Protein AF-A0A3M3K6F4-F1 (afdb_monomer_lite)

Organism: Pseudomonas cannabina (NCBI:txid86840)

Radius of gyration: 33.09 Å; chains: 1; bounding box: 78×107×124 Å

Secondary structure (DSSP, 8-state):
--SSSSS--TTSS------SS----HHHHHHHHHHHHHHHTS-----HHHHHHHHHHHHHHHHHHHHHHHHHHHHH-TT--HHHHHHHHHHHHHHHHHHHTT-HHHHHHHHHHHHHHHHHHTTSSPP-HHHHHHHHHHHHHHHHHHHHHHTTPPPPP-HHHHHHHHHHTTGGGS-----S------PPPHHHHHHHHHHHHHHHHHHHHHHHHHHHHHH-TT-HHHHHHHHHHHHHHHHHHHHTT-HHHHHHHHHHHHHHHHHHTTSS---HHHHHHHHHHHHHHHHHHHHHHTTPPPP--HHHHHHHHHHHTS-HHHHHHHHHHHTTPPP-----PPPPP-----

pLDDT: mean 79.56, std 20.97, range [31.41, 98.38]

InterPro domains:
  IPR008207 Signal transduction histidine kinase, phosphotransfer (Hpt) domain [PF01627] (51-136)
  IPR008207 Signal transduction histidine kinase, phosphotransfer (Hpt) domain [PF01627] (194-294)
  IPR008207 Signal transduction histidine kinase, phosphotransfer (Hpt) domain [PS50894] (49-149)
  IPR008207 Signal transduction histidine kinase, phosphotransfer (Hpt) domain [PS50894] (188-292)
  IPR008207 Signal transduction histidine kinase, phosphotransfer (Hpt) domain [SM00073] (49-146)
  IPR008207 Signal transduction histidine kinase, phosphotransfer (Hpt) domain [SM00073] (192-289)
  IPR008207 Signal transduction histidine kinase, phosphotransfer (Hpt) domain [cd00088] (49-147)
  IPR008207 Signal transduction histidine kinase, phosphotransfer (Hpt) domain [cd00088] (192-290)
  IPR036641 HPT domain superfamily [G3DSA:1.20.120.160] (45-182)
  IPR036641 HPT domain superfamily [G3DSA:1.20.120.160] (191-324)
  IPR036641 HPT domain superfamily [SSF47226] (49-168)
  IPR036641 HPT domain superfamily [SSF47226] (192-311)
  IPR051315 Bacterial Chemotaxis Sensor Histidine Kinase CheA [PTHR43395] (49-191)

Structure (mmCIF, N/CA/C/O backbone):
data_AF-A0A3M3K6F4-F1
#
_entry.id   AF-A0A3M3K6F4-F1
#
loop_
_atom_site.group_PDB
_atom_site.id
_atom_site.type_symbol
_atom_site.label_atom_id
_atom_site.label_alt_id
_atom_site.label_comp_id
_atom_site.label_asym_id
_atom_site.label_entity_id
_atom_site.label_seq_id
_atom_site.pdbx_PDB_ins_code
_atom_site.Cartn_x
_atom_site.Cartn_y
_atom_site.Cartn_z
_atom_site.occupancy
_atom_site.B_iso_or_equiv
_atom_site.auth_seq_id
_atom_site.auth_comp_id
_atom_site.auth_asym_id
_atom_site.auth_atom_id
_atom_site.pdbx_PDB_model_num
ATOM 1 N N . HIS A 1 1 ? 19.524 -34.643 88.177 1.00 56.41 1 HIS A N 1
ATOM 2 C CA . HIS A 1 1 ? 20.550 -34.300 87.167 1.00 56.41 1 HIS A CA 1
ATOM 3 C C . HIS A 1 1 ? 21.152 -35.541 86.480 1.00 56.41 1 HIS A C 1
ATOM 5 O O . HIS A 1 1 ? 22.343 -35.575 86.224 1.00 56.41 1 HIS A O 1
ATOM 11 N N . ALA A 1 2 ? 20.344 -36.553 86.131 1.00 53.00 2 ALA A N 1
ATOM 12 C CA . ALA A 1 2 ? 20.827 -37.735 85.392 1.00 53.00 2 ALA A CA 1
ATOM 13 C C . ALA A 1 2 ? 19.803 -38.298 84.381 1.00 53.00 2 ALA A C 1
ATOM 15 O O . ALA A 1 2 ? 20.011 -39.370 83.836 1.00 53.00 2 ALA A O 1
ATOM 16 N N . LEU A 1 3 ? 18.703 -37.578 84.115 1.00 50.47 3 LEU A N 1
ATOM 17 C CA . LEU A 1 3 ? 17.635 -38.009 83.193 1.00 50.47 3 LEU A CA 1
ATOM 18 C C . LEU A 1 3 ? 17.292 -36.965 82.112 1.00 50.47 3 LEU A C 1
ATOM 20 O O . LEU A 1 3 ? 16.317 -37.120 81.394 1.00 50.47 3 LEU A O 1
ATOM 24 N N . LEU A 1 4 ? 18.107 -35.913 81.975 1.00 49.66 4 LEU A N 1
ATOM 25 C CA . LEU A 1 4 ? 17.968 -34.885 80.927 1.00 49.66 4 LEU A CA 1
ATOM 26 C C . LEU A 1 4 ? 19.130 -34.886 79.918 1.00 49.66 4 LEU A C 1
ATOM 28 O O . LEU A 1 4 ? 19.097 -34.136 78.954 1.00 49.66 4 LEU A O 1
ATOM 32 N N . ALA A 1 5 ? 20.138 -35.745 80.106 1.00 51.78 5 ALA A N 1
ATOM 33 C CA . ALA A 1 5 ? 21.297 -35.851 79.212 1.00 51.78 5 ALA A CA 1
ATOM 34 C C . ALA A 1 5 ? 21.175 -36.988 78.176 1.00 51.78 5 ALA A C 1
ATOM 36 O O . ALA A 1 5 ? 22.089 -37.191 77.390 1.00 51.78 5 ALA A O 1
ATOM 37 N N . GLN A 1 6 ? 20.059 -37.725 78.170 1.00 50.28 6 GLN A N 1
ATOM 38 C CA . GLN A 1 6 ? 19.831 -38.864 77.269 1.00 50.28 6 GLN A CA 1
ATOM 39 C C . GLN A 1 6 ? 18.795 -38.568 76.166 1.00 50.28 6 GLN A C 1
ATOM 41 O O . GLN A 1 6 ? 18.426 -39.460 75.415 1.00 50.28 6 GLN A O 1
ATOM 46 N N . ALA A 1 7 ? 18.340 -37.313 76.056 1.00 48.12 7 ALA A N 1
ATOM 47 C CA . ALA A 1 7 ? 17.422 -36.844 75.010 1.00 48.12 7 ALA A CA 1
ATOM 48 C C . ALA A 1 7 ? 18.105 -35.955 73.945 1.00 48.12 7 ALA A C 1
ATOM 50 O O . ALA A 1 7 ? 17.429 -35.357 73.117 1.00 48.12 7 ALA A O 1
ATOM 51 N N . LEU A 1 8 ? 19.439 -35.859 73.966 1.00 50.66 8 LEU A N 1
ATOM 52 C CA . LEU A 1 8 ? 20.250 -35.126 72.983 1.00 50.66 8 LEU A CA 1
ATOM 53 C C . LEU A 1 8 ? 21.319 -36.044 72.375 1.00 50.66 8 LEU A C 1
ATOM 55 O O . LEU A 1 8 ? 22.457 -35.634 72.174 1.00 50.66 8 LEU A O 1
ATOM 59 N N . ASP A 1 9 ? 20.962 -37.304 72.122 1.00 44.78 9 ASP A N 1
ATOM 60 C CA . ASP A 1 9 ? 21.770 -38.181 71.281 1.00 44.78 9 ASP A CA 1
ATOM 61 C C . ASP A 1 9 ? 21.339 -37.979 69.812 1.00 44.78 9 ASP A C 1
ATOM 63 O O . ASP A 1 9 ? 20.234 -38.390 69.438 1.00 44.78 9 ASP A O 1
ATOM 67 N N . PRO A 1 10 ? 22.160 -37.319 68.970 1.00 54.50 10 PRO A N 1
ATOM 68 C CA . PRO A 1 10 ? 21.835 -37.035 67.570 1.00 54.50 10 PRO A CA 1
ATOM 69 C C . PRO A 1 10 ? 21.754 -38.292 66.688 1.00 54.50 10 PRO A C 1
ATOM 71 O O . PRO A 1 10 ? 21.456 -38.186 65.501 1.00 54.50 10 PRO A O 1
ATOM 74 N N . SER A 1 11 ? 21.978 -39.486 67.243 1.00 49.75 11 SER A N 1
ATOM 75 C CA . SER A 1 11 ? 21.811 -40.752 66.527 1.00 49.75 11 SER A CA 1
ATOM 76 C C . SER A 1 11 ? 20.373 -41.314 66.546 1.00 49.75 11 SER A C 1
ATOM 78 O O . SER A 1 11 ? 20.084 -42.257 65.809 1.00 49.75 11 SER A O 1
ATOM 80 N N . ALA A 1 12 ? 19.435 -40.712 67.296 1.00 47.16 12 ALA A N 1
ATOM 81 C CA . ALA A 1 12 ? 18.045 -41.190 67.411 1.00 47.16 12 ALA A CA 1
ATOM 82 C C . ALA A 1 12 ? 17.026 -40.550 66.436 1.00 47.16 12 ALA A C 1
ATOM 84 O O . ALA A 1 12 ? 15.885 -41.004 66.375 1.00 47.16 12 ALA A O 1
ATOM 85 N N . THR A 1 13 ? 17.396 -39.534 65.648 1.00 51.12 13 THR A N 1
ATOM 86 C CA . THR A 1 13 ? 16.492 -38.868 64.679 1.00 51.12 13 THR A CA 1
ATOM 87 C C . THR A 1 13 ? 16.595 -39.394 63.245 1.00 51.12 13 THR A C 1
ATOM 89 O O . THR A 1 13 ? 15.962 -38.848 62.348 1.00 51.12 13 THR A O 1
ATOM 92 N N . GLY A 1 14 ? 17.342 -40.478 63.005 1.00 49.03 14 GLY A N 1
ATOM 93 C CA . GLY A 1 14 ? 17.270 -41.222 61.739 1.00 49.03 14 GLY A CA 1
ATOM 94 C C . GLY A 1 14 ? 17.657 -40.438 60.477 1.00 49.03 14 GLY A C 1
ATOM 95 O O . GLY A 1 14 ? 17.266 -40.841 59.386 1.00 49.03 14 GLY A O 1
ATOM 96 N N . LEU A 1 15 ? 18.422 -39.349 60.598 1.00 48.03 15 LEU A N 1
ATOM 97 C CA . LEU A 1 15 ? 18.807 -38.489 59.468 1.00 48.03 15 LEU A CA 1
ATOM 98 C C . LEU A 1 15 ? 20.231 -38.721 58.945 1.00 48.03 15 LEU A C 1
ATOM 100 O O . LEU A 1 15 ? 20.704 -37.964 58.106 1.00 48.03 15 LEU A O 1
ATOM 104 N N . ILE A 1 16 ? 20.918 -39.776 59.390 1.00 47.12 16 ILE A N 1
ATOM 105 C CA . ILE A 1 16 ? 22.258 -40.103 58.889 1.00 47.12 16 ILE A CA 1
ATOM 106 C C . ILE A 1 16 ? 22.282 -41.561 58.426 1.00 47.12 16 ILE A C 1
ATOM 108 O O . ILE A 1 16 ? 22.662 -42.466 59.166 1.00 47.12 16 ILE A O 1
ATOM 112 N N . LYS A 1 17 ? 21.877 -41.793 57.172 1.00 44.00 17 LYS A N 1
ATOM 113 C CA . LYS A 1 17 ? 22.428 -42.902 56.388 1.00 44.00 17 LYS A CA 1
ATOM 114 C C . LYS A 1 17 ? 23.665 -42.370 55.680 1.00 44.00 17 LYS A C 1
ATOM 116 O O . LYS A 1 17 ? 23.577 -41.515 54.809 1.00 44.00 17 LYS A O 1
ATOM 121 N N . SER A 1 18 ? 24.815 -42.862 56.115 1.00 48.72 18 SER A N 1
ATOM 122 C CA . SER A 1 18 ? 26.100 -42.658 55.468 1.00 48.72 18 SER A CA 1
ATOM 123 C C . SER A 1 18 ? 26.113 -43.376 54.118 1.00 48.72 18 SER A C 1
ATOM 125 O O . SER A 1 18 ? 26.288 -44.593 54.087 1.00 48.72 18 SER A O 1
ATOM 127 N N . ASP A 1 19 ? 25.969 -42.625 53.030 1.00 42.72 19 ASP A N 1
ATOM 128 C CA . ASP A 1 19 ? 26.488 -43.028 51.725 1.00 42.72 19 ASP A CA 1
ATOM 129 C C . ASP A 1 19 ? 27.504 -41.979 51.264 1.00 42.72 19 ASP A C 1
ATOM 131 O O . ASP A 1 19 ? 27.172 -40.905 50.777 1.00 42.72 19 ASP A O 1
ATOM 135 N N . GLY A 1 20 ? 28.771 -42.291 51.527 1.00 52.31 20 GLY A N 1
ATOM 136 C CA . GLY A 1 20 ? 29.885 -42.117 50.597 1.00 52.31 20 GLY A CA 1
ATOM 137 C C . GLY A 1 20 ? 30.372 -40.732 50.173 1.00 52.31 20 GLY A C 1
ATOM 138 O O . GLY A 1 20 ? 31.582 -40.604 50.038 1.00 52.31 20 GLY A O 1
ATOM 139 N N . GLN A 1 21 ? 29.541 -39.715 49.954 1.00 50.84 21 GLN A N 1
ATOM 140 C CA . GLN A 1 21 ? 29.992 -38.443 49.373 1.00 50.84 21 GLN A CA 1
ATOM 141 C C . GLN A 1 21 ? 29.070 -37.284 49.791 1.00 50.84 21 GLN A C 1
ATOM 143 O O . GLN A 1 21 ? 27.930 -37.192 49.359 1.00 50.84 21 GLN A O 1
ATOM 148 N N . HIS A 1 22 ? 29.624 -36.394 50.625 1.00 47.44 22 HIS A N 1
ATOM 149 C CA . HIS A 1 22 ? 29.092 -35.095 51.066 1.00 47.44 22 HIS A CA 1
ATOM 150 C C . HIS A 1 22 ? 27.804 -35.107 51.914 1.00 47.44 22 HIS A C 1
ATOM 152 O O . HIS A 1 22 ? 26.690 -34.948 51.426 1.00 47.44 22 HIS A O 1
ATOM 158 N N . THR A 1 23 ? 27.971 -35.171 53.240 1.00 47.69 23 THR A N 1
ATOM 159 C CA . THR A 1 23 ? 26.960 -34.676 54.186 1.00 47.69 23 THR A CA 1
ATOM 160 C C . THR A 1 23 ? 26.961 -33.151 54.132 1.00 47.69 23 THR A C 1
ATOM 162 O O . THR A 1 23 ? 27.842 -32.527 54.724 1.00 47.69 23 THR A O 1
ATOM 165 N N . LEU A 1 24 ? 26.012 -32.564 53.405 1.00 49.25 24 LEU A N 1
ATOM 166 C CA . LEU A 1 24 ? 25.848 -31.114 53.359 1.00 49.25 24 LEU A CA 1
ATOM 167 C C . LEU A 1 24 ? 25.552 -30.600 54.775 1.00 49.25 24 LEU A C 1
ATOM 169 O O . LEU A 1 24 ? 24.583 -31.015 55.415 1.00 49.25 24 LEU A O 1
ATOM 173 N N . SER A 1 25 ? 26.416 -29.728 55.285 1.00 59.44 25 SER A N 1
ATOM 174 C CA . SER A 1 25 ? 26.185 -28.993 56.526 1.00 59.44 25 SER A CA 1
ATOM 175 C C . SER A 1 25 ? 24.877 -28.204 56.417 1.00 59.44 25 SER A C 1
ATOM 177 O O . SER A 1 25 ? 24.518 -27.735 55.339 1.00 59.44 25 SER A O 1
ATOM 179 N N . VAL A 1 26 ? 24.176 -27.982 57.535 1.00 57.16 26 VAL A N 1
ATOM 180 C CA . VAL A 1 26 ? 22.991 -27.097 57.583 1.00 57.16 26 VAL A CA 1
ATOM 181 C C . VAL A 1 26 ? 23.313 -25.715 56.996 1.00 57.16 26 VAL A C 1
ATOM 183 O O . VAL A 1 26 ? 22.464 -25.096 56.365 1.00 57.16 26 VAL A O 1
ATOM 186 N N . THR A 1 27 ? 24.562 -25.262 57.129 1.00 57.84 27 THR A N 1
ATOM 187 C CA . THR A 1 27 ? 25.049 -24.030 56.502 1.00 57.84 27 THR A CA 1
ATOM 188 C C . THR A 1 27 ? 25.120 -24.133 54.977 1.00 57.84 27 THR A C 1
ATOM 190 O O . THR A 1 27 ? 24.753 -23.179 54.307 1.00 57.84 27 THR A O 1
ATOM 193 N N . GLU A 1 28 ? 25.541 -25.278 54.432 1.00 61.12 28 GLU A N 1
ATOM 194 C CA . GLU A 1 28 ? 25.645 -25.522 52.983 1.00 61.12 28 GLU A CA 1
ATOM 195 C C . GLU A 1 28 ? 24.260 -25.667 52.339 1.00 61.12 28 GLU A C 1
ATOM 197 O O . GLU A 1 28 ? 24.010 -25.122 51.265 1.00 61.12 28 GLU A O 1
ATOM 202 N N . LEU A 1 29 ? 23.332 -26.333 53.035 1.00 60.94 29 LEU A N 1
ATOM 203 C CA . LEU A 1 29 ? 21.918 -26.412 52.663 1.00 60.94 29 LEU A CA 1
ATOM 204 C C . LEU A 1 29 ? 21.239 -25.040 52.706 1.00 60.94 29 LEU A C 1
ATOM 206 O O . LEU A 1 29 ? 20.514 -24.709 51.773 1.00 60.94 29 LEU A O 1
ATOM 210 N N . ASN A 1 30 ? 21.507 -24.21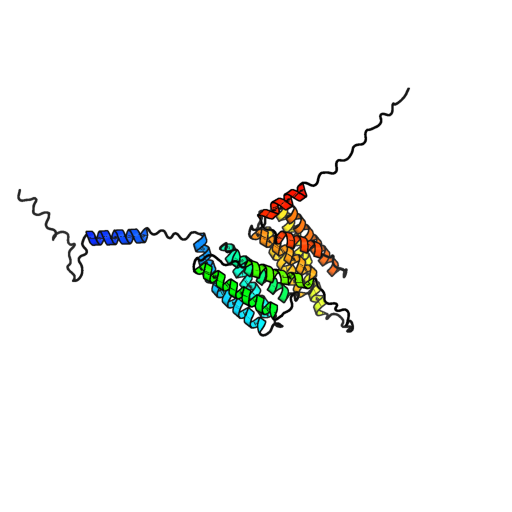7 53.723 1.00 66.00 30 ASN A N 1
ATOM 211 C CA . ASN A 1 30 ? 20.997 -22.846 53.764 1.00 66.00 30 ASN A CA 1
ATOM 212 C C . ASN A 1 30 ? 21.575 -21.995 52.633 1.00 66.00 30 ASN A C 1
ATOM 214 O O . ASN A 1 30 ? 20.812 -21.302 51.977 1.00 66.00 30 ASN A O 1
ATOM 218 N N . THR A 1 31 ? 22.873 -22.092 52.329 1.00 71.38 31 THR A N 1
ATOM 219 C CA . THR A 1 31 ? 23.455 -21.364 51.188 1.00 71.38 31 THR A CA 1
ATOM 220 C C . THR A 1 31 ? 22.915 -21.845 49.845 1.00 71.38 31 THR A C 1
ATOM 222 O O . THR A 1 31 ? 22.659 -21.018 48.980 1.00 71.38 31 THR A O 1
ATOM 225 N N . ALA A 1 32 ? 22.684 -23.149 49.667 1.00 65.31 32 ALA A N 1
ATOM 226 C CA . ALA A 1 32 ? 22.068 -23.680 48.452 1.00 65.31 32 ALA A CA 1
ATOM 227 C C . ALA A 1 32 ? 20.599 -23.246 48.326 1.00 65.31 32 ALA A C 1
ATOM 229 O O . ALA A 1 32 ? 20.142 -22.934 47.234 1.00 65.31 32 ALA A O 1
ATOM 230 N N . THR A 1 33 ? 19.875 -23.162 49.444 1.00 68.19 33 THR A N 1
ATOM 231 C CA . THR A 1 33 ? 18.484 -22.685 49.482 1.00 68.19 33 THR A CA 1
ATOM 232 C C . THR A 1 33 ? 18.404 -21.175 49.257 1.00 68.19 33 THR A C 1
ATOM 234 O O . THR A 1 33 ? 17.523 -20.722 48.545 1.00 68.19 33 THR A O 1
ATOM 237 N N . GLU A 1 34 ? 19.338 -20.389 49.798 1.00 68.69 34 GLU A N 1
ATOM 238 C CA . GLU A 1 34 ? 19.464 -18.950 49.529 1.00 68.69 34 GLU A CA 1
ATOM 239 C C . GLU A 1 34 ? 19.895 -18.675 48.086 1.00 68.69 34 GLU A C 1
ATOM 241 O O . GLU A 1 34 ? 19.470 -17.684 47.504 1.00 68.69 34 GLU A O 1
ATOM 246 N N . GLN A 1 35 ? 20.718 -19.541 47.491 1.00 66.06 35 GLN A N 1
ATOM 247 C CA . GLN A 1 35 ? 21.112 -19.430 46.091 1.00 66.06 35 GLN A CA 1
ATOM 248 C C . GLN A 1 35 ? 19.957 -19.794 45.151 1.00 66.06 35 GLN A C 1
ATOM 250 O O . GLN A 1 35 ? 19.673 -19.022 44.246 1.00 66.06 35 GLN A O 1
ATOM 255 N N . LEU A 1 36 ? 19.220 -20.873 45.432 1.00 63.72 36 LEU A N 1
ATOM 256 C CA . LEU A 1 36 ? 17.994 -21.224 44.707 1.00 63.72 36 LEU A CA 1
ATOM 257 C C . LEU A 1 36 ? 16.878 -20.189 44.911 1.00 63.72 36 LEU A C 1
ATOM 259 O O . LEU A 1 36 ? 16.118 -19.928 43.989 1.00 63.72 36 LEU A O 1
ATOM 263 N N . ALA A 1 37 ? 16.787 -19.566 46.091 1.00 62.62 37 ALA A N 1
ATOM 264 C CA . ALA A 1 37 ? 15.860 -18.465 46.342 1.00 62.62 37 ALA A CA 1
ATOM 265 C C . ALA A 1 37 ? 16.264 -17.198 45.576 1.00 62.62 37 ALA A C 1
ATOM 267 O O . ALA A 1 37 ? 15.394 -16.546 45.024 1.00 62.62 37 ALA A O 1
ATOM 268 N N . ARG A 1 38 ? 17.565 -16.886 45.458 1.00 59.22 38 ARG A N 1
ATOM 269 C CA . ARG A 1 38 ? 18.065 -15.775 44.622 1.00 59.22 38 ARG A CA 1
ATOM 270 C C . ARG A 1 38 ? 17.921 -16.036 43.123 1.00 59.22 38 ARG A C 1
ATOM 272 O O . ARG A 1 38 ? 17.722 -15.090 42.373 1.00 59.22 38 ARG A O 1
ATOM 279 N N . GLU A 1 39 ? 18.039 -17.289 42.691 1.00 56.00 39 GLU A N 1
ATOM 280 C CA . GLU A 1 39 ? 17.789 -17.713 41.307 1.00 56.00 39 GLU A CA 1
ATOM 281 C C . GLU A 1 39 ? 16.283 -17.702 40.985 1.00 56.00 39 GLU A C 1
ATOM 283 O O . GLU A 1 39 ? 15.910 -17.341 39.877 1.00 56.00 39 GLU A O 1
ATOM 288 N N . ALA A 1 40 ? 15.413 -18.002 41.959 1.00 56.56 40 ALA A N 1
ATOM 289 C CA . ALA A 1 40 ? 13.954 -17.890 41.835 1.00 56.56 40 ALA A CA 1
ATOM 290 C C . ALA A 1 40 ? 13.404 -16.462 42.063 1.00 56.56 40 ALA A C 1
ATOM 292 O O . ALA A 1 40 ? 12.242 -16.202 41.763 1.00 56.56 40 ALA A O 1
ATOM 293 N N . GLU A 1 41 ? 14.216 -15.551 42.609 1.00 47.97 41 GLU A N 1
ATOM 294 C CA . GLU A 1 41 ? 13.917 -14.121 42.800 1.00 47.97 41 GLU A CA 1
ATOM 295 C C . GLU A 1 41 ? 14.492 -13.233 41.686 1.00 47.97 41 GLU A C 1
ATOM 297 O O . GLU A 1 41 ? 14.333 -12.014 41.755 1.00 47.97 41 GLU A O 1
ATOM 302 N N . GLN A 1 42 ? 15.138 -13.797 40.655 1.00 48.19 42 GLN A N 1
ATOM 303 C CA . GLN A 1 42 ? 15.292 -13.063 39.401 1.00 48.19 42 GLN A CA 1
ATOM 304 C C . GLN A 1 42 ? 13.891 -12.940 38.806 1.00 48.19 42 GLN A C 1
ATOM 306 O O . GLN A 1 42 ? 13.313 -13.963 38.436 1.00 48.19 42 GLN A O 1
ATOM 311 N N . PRO A 1 43 ? 13.297 -11.735 38.764 1.00 47.34 43 PRO A N 1
ATOM 312 C CA . PRO A 1 43 ? 12.070 -11.583 38.019 1.00 47.34 43 PRO A CA 1
ATOM 313 C C . PRO A 1 43 ? 12.422 -11.931 36.572 1.00 47.34 43 PRO A C 1
ATOM 315 O O . PRO A 1 43 ? 13.478 -11.538 36.075 1.00 47.34 43 PRO A O 1
ATOM 318 N N . ASP A 1 44 ? 11.558 -12.686 35.914 1.00 54.28 44 ASP A N 1
ATOM 319 C CA . ASP A 1 44 ? 11.459 -12.618 34.466 1.00 54.28 44 ASP A CA 1
ATOM 320 C C . ASP A 1 44 ? 11.046 -11.165 34.174 1.00 54.28 44 ASP A C 1
ATOM 322 O O . ASP A 1 44 ? 9.898 -10.780 34.391 1.00 54.28 44 ASP A O 1
ATOM 326 N N . VAL A 1 45 ? 12.041 -10.294 33.967 1.00 48.31 45 VAL A N 1
ATOM 327 C CA . VAL A 1 45 ? 11.861 -8.842 33.785 1.00 48.31 45 VAL A CA 1
ATOM 328 C C . VAL A 1 45 ? 11.813 -8.481 32.303 1.00 48.31 45 VAL A C 1
ATOM 330 O O . VAL A 1 45 ? 12.091 -7.335 31.958 1.00 48.31 45 VAL A O 1
ATOM 333 N N . SER A 1 46 ? 11.473 -9.431 31.429 1.00 56.84 46 SER A N 1
ATOM 334 C CA . SER A 1 46 ? 10.996 -9.091 30.093 1.00 56.84 46 SER A CA 1
ATOM 335 C C . SER A 1 46 ? 9.739 -8.242 30.265 1.00 56.84 46 SER A C 1
ATOM 337 O O . SER A 1 46 ? 8.777 -8.607 30.950 1.00 56.84 46 SER A O 1
ATOM 339 N N . SER A 1 47 ? 9.785 -7.024 29.739 1.00 67.06 47 SER A N 1
ATOM 340 C CA . SER A 1 47 ? 8.570 -6.235 29.609 1.00 67.06 47 SER A CA 1
ATOM 341 C C . SER A 1 47 ? 7.609 -6.973 28.661 1.00 67.06 47 SER A C 1
ATOM 343 O O . SER A 1 47 ? 8.066 -7.746 27.820 1.00 67.06 47 SER A O 1
ATOM 345 N N . PRO A 1 48 ? 6.284 -6.766 28.759 1.00 62.97 48 PRO A N 1
ATOM 346 C CA . PRO A 1 48 ? 5.345 -7.317 27.778 1.00 62.97 48 PRO A CA 1
ATOM 347 C C . PRO A 1 48 ? 5.732 -6.980 26.329 1.00 62.97 48 PRO A C 1
ATOM 349 O O . PRO A 1 48 ? 5.455 -7.756 25.420 1.00 62.97 48 PRO A O 1
ATOM 352 N N . ASP A 1 49 ? 6.410 -5.848 26.136 1.00 75.69 49 ASP A N 1
ATOM 353 C CA . ASP A 1 49 ? 6.914 -5.394 24.844 1.00 75.69 49 ASP A CA 1
ATOM 354 C C . ASP A 1 49 ? 8.097 -6.266 24.370 1.00 75.69 49 ASP A C 1
ATOM 356 O O . ASP A 1 49 ? 8.154 -6.626 23.196 1.00 75.69 49 ASP A O 1
ATOM 360 N N . ASP A 1 50 ? 8.981 -6.706 25.278 1.00 82.38 50 ASP A N 1
ATOM 361 C CA . ASP A 1 50 ? 10.087 -7.625 24.956 1.00 82.38 50 ASP A CA 1
ATOM 362 C C . ASP A 1 50 ? 9.571 -9.011 24.525 1.00 82.38 50 ASP A C 1
ATOM 364 O O . ASP A 1 50 ? 10.116 -9.607 23.600 1.00 82.38 50 ASP A O 1
ATOM 368 N N . GLU A 1 51 ? 8.485 -9.508 25.132 1.00 84.88 51 GLU A N 1
ATOM 369 C CA . GLU A 1 51 ? 7.862 -10.785 24.739 1.00 84.88 51 GLU A CA 1
ATOM 370 C C . GLU A 1 51 ? 7.289 -10.714 23.311 1.00 84.88 51 GLU A C 1
ATOM 372 O O . GLU A 1 51 ? 7.457 -11.639 22.515 1.00 84.88 51 GLU A O 1
ATOM 377 N N . ILE A 1 52 ? 6.651 -9.595 22.947 1.00 88.19 52 ILE A N 1
ATOM 378 C CA . ILE A 1 52 ? 6.132 -9.388 21.586 1.00 88.19 52 ILE A CA 1
ATOM 379 C C . ILE A 1 52 ? 7.282 -9.279 20.578 1.00 88.19 52 ILE A C 1
ATOM 381 O O . ILE A 1 52 ? 7.193 -9.842 19.485 1.00 88.19 52 ILE A O 1
ATOM 385 N N . VAL A 1 53 ? 8.367 -8.586 20.937 1.00 91.75 53 VAL A N 1
ATOM 386 C CA . VAL A 1 53 ? 9.569 -8.475 20.098 1.00 91.75 53 VAL A CA 1
ATOM 387 C C . VAL A 1 53 ? 10.221 -9.842 19.875 1.00 91.75 53 VAL A C 1
ATOM 389 O O . VAL A 1 53 ? 10.614 -10.141 18.747 1.00 91.75 53 VAL A O 1
ATOM 392 N N . GLU A 1 54 ? 10.306 -10.691 20.902 1.00 91.00 54 GLU A N 1
ATOM 393 C CA . GLU A 1 54 ? 10.833 -12.053 20.771 1.00 91.00 54 GLU A CA 1
ATOM 394 C C . GLU A 1 54 ? 9.987 -12.900 19.811 1.00 91.00 54 GLU A C 1
ATOM 396 O O . GLU A 1 54 ? 10.536 -13.474 18.869 1.00 91.00 54 GLU A O 1
ATOM 401 N N . ILE A 1 55 ? 8.658 -12.906 19.974 1.00 90.69 55 ILE A N 1
ATOM 402 C CA . ILE A 1 55 ? 7.732 -13.614 19.070 1.00 90.69 55 ILE A CA 1
ATOM 403 C C . ILE A 1 55 ? 7.876 -13.099 17.632 1.00 90.69 55 ILE A C 1
ATOM 405 O O . ILE A 1 55 ? 7.912 -13.881 16.684 1.00 90.69 55 ILE A O 1
ATOM 409 N N . PHE A 1 56 ? 7.982 -11.780 17.455 1.00 94.75 56 PHE A N 1
ATOM 410 C CA . PHE A 1 56 ? 8.209 -11.180 16.144 1.00 94.75 56 PHE A CA 1
ATOM 411 C C . PHE A 1 56 ? 9.519 -11.670 15.510 1.00 94.75 56 PHE A C 1
ATOM 413 O O . PHE A 1 56 ? 9.530 -12.057 14.340 1.00 94.75 56 PHE A O 1
ATOM 420 N N . LEU A 1 57 ? 10.618 -11.680 16.269 1.00 94.56 57 LEU A N 1
ATOM 421 C CA . LEU A 1 57 ? 11.931 -12.104 15.783 1.00 94.56 57 LEU A CA 1
ATOM 422 C C . LEU A 1 57 ? 11.970 -13.581 15.364 1.00 94.56 57 LEU A C 1
ATOM 424 O O . LEU A 1 57 ? 12.707 -13.906 14.430 1.00 94.56 57 LEU A O 1
ATOM 428 N N . GLU A 1 58 ? 11.186 -14.456 16.007 1.00 90.44 58 GLU A N 1
ATOM 429 C CA . GLU A 1 58 ? 11.097 -15.880 15.646 1.00 90.44 58 GLU A CA 1
ATOM 430 C C . GLU A 1 58 ? 10.635 -16.087 14.197 1.00 90.44 58 GLU A C 1
ATOM 432 O O . GLU A 1 58 ? 11.172 -16.949 13.501 1.00 90.44 58 GLU A O 1
ATOM 437 N N . GLU A 1 59 ? 9.685 -15.281 13.717 1.00 92.00 59 GLU A N 1
ATOM 438 C CA . GLU A 1 59 ? 9.163 -15.384 12.348 1.00 92.00 59 GLU A CA 1
ATOM 439 C C . GLU A 1 59 ? 9.891 -14.455 11.363 1.00 92.00 59 GLU A C 1
ATOM 441 O O . GLU A 1 59 ? 10.045 -14.786 10.184 1.00 92.00 59 GLU A O 1
ATOM 446 N N . ALA A 1 60 ? 10.367 -13.294 11.826 1.00 94.81 60 ALA A N 1
ATOM 447 C CA . ALA A 1 60 ? 10.920 -12.247 10.967 1.00 94.81 60 ALA A CA 1
ATOM 448 C C . ALA A 1 60 ? 12.137 -12.705 10.150 1.00 94.81 60 ALA A C 1
ATOM 450 O O . ALA A 1 60 ? 12.277 -12.316 8.989 1.00 94.81 60 ALA A O 1
ATOM 451 N N . VAL A 1 61 ? 13.006 -13.538 10.733 1.00 91.88 61 VAL A N 1
ATOM 452 C CA . VAL A 1 61 ? 14.210 -14.047 10.054 1.00 91.88 61 VAL A CA 1
ATOM 453 C C . VAL A 1 61 ? 13.838 -14.970 8.893 1.00 91.88 61 VAL A C 1
ATOM 455 O O . VAL A 1 61 ? 14.331 -14.782 7.782 1.00 91.88 61 VAL A O 1
ATOM 458 N N . ASP A 1 62 ? 12.920 -15.912 9.117 1.00 92.75 62 ASP A N 1
ATOM 459 C CA . ASP A 1 62 ? 12.462 -16.846 8.082 1.00 92.75 62 ASP A CA 1
ATOM 460 C C . ASP A 1 62 ? 11.732 -16.115 6.945 1.00 92.75 62 ASP A C 1
ATOM 462 O O . ASP A 1 62 ? 11.919 -16.421 5.761 1.00 92.75 62 ASP A O 1
ATOM 466 N N . ILE A 1 63 ? 10.924 -15.110 7.297 1.00 96.31 63 ILE A N 1
ATOM 467 C CA . ILE A 1 63 ? 10.241 -14.246 6.332 1.00 96.31 63 ILE A CA 1
ATOM 468 C C . ILE A 1 63 ? 11.260 -13.473 5.490 1.00 96.31 63 ILE A C 1
ATOM 470 O O . ILE A 1 63 ? 11.146 -13.444 4.262 1.00 96.31 63 ILE A O 1
ATOM 474 N N . LEU A 1 64 ? 12.272 -12.867 6.118 1.00 97.00 64 LEU A N 1
ATOM 475 C CA . LEU A 1 64 ? 13.276 -12.088 5.400 1.00 97.00 64 LEU A CA 1
ATOM 476 C C . LEU A 1 64 ? 14.156 -12.972 4.502 1.00 97.00 64 LEU A C 1
ATOM 478 O O . LEU A 1 64 ? 14.459 -12.583 3.373 1.00 97.00 64 LEU A O 1
ATOM 482 N N . ASP A 1 65 ? 14.490 -14.187 4.935 1.00 96.06 65 ASP A N 1
ATOM 483 C CA . ASP A 1 65 ? 15.196 -15.171 4.110 1.00 96.06 65 ASP A CA 1
ATOM 484 C C . ASP A 1 65 ? 14.357 -15.618 2.900 1.00 96.06 65 ASP A C 1
ATOM 486 O O . ASP A 1 65 ? 14.880 -15.766 1.785 1.00 96.06 65 ASP A O 1
ATOM 490 N N . SER A 1 66 ? 13.047 -15.821 3.085 1.00 96.06 66 SER A N 1
ATOM 491 C CA . SER A 1 66 ? 12.103 -16.101 1.993 1.00 96.06 66 SER A CA 1
ATOM 492 C C . SER A 1 66 ? 12.057 -14.944 0.990 1.00 96.06 66 SER A C 1
ATOM 494 O O . SER A 1 66 ? 12.197 -15.154 -0.226 1.00 96.06 66 SER A O 1
ATOM 496 N N . ALA A 1 67 ? 11.949 -13.716 1.500 1.00 97.31 67 ALA A N 1
ATOM 497 C CA . ALA A 1 67 ? 11.921 -12.500 0.704 1.00 97.31 67 ALA A CA 1
ATOM 498 C C . ALA A 1 67 ? 13.233 -12.319 -0.080 1.00 97.31 67 ALA A C 1
ATOM 500 O O . ALA A 1 67 ? 13.202 -12.111 -1.293 1.00 97.31 67 ALA A O 1
ATOM 501 N N . GLY A 1 68 ? 14.394 -12.511 0.551 1.00 97.12 68 GLY A N 1
ATOM 502 C CA . GLY A 1 68 ? 15.697 -12.447 -0.114 1.00 97.12 68 GLY A CA 1
ATOM 503 C C . GLY A 1 68 ? 15.821 -13.447 -1.270 1.00 97.12 68 GLY A C 1
ATOM 504 O O . GLY A 1 68 ? 16.280 -13.102 -2.362 1.00 97.12 68 GLY A O 1
ATOM 505 N N . GLN A 1 69 ? 15.330 -14.678 -1.095 1.00 97.06 69 GLN A N 1
ATOM 506 C CA . GLN A 1 69 ? 15.290 -15.678 -2.170 1.00 97.06 69 GLN A CA 1
ATOM 507 C C . GLN A 1 69 ? 14.344 -15.286 -3.311 1.00 97.06 69 GLN A C 1
ATOM 509 O O . GLN A 1 69 ? 14.638 -15.555 -4.480 1.00 97.06 69 GLN A O 1
ATOM 514 N N . ALA A 1 70 ? 13.195 -14.685 -2.997 1.00 95.69 70 ALA A N 1
ATOM 515 C CA . ALA A 1 70 ? 12.265 -14.178 -4.001 1.00 95.69 70 ALA A CA 1
ATOM 516 C C . ALA A 1 70 ? 12.866 -13.008 -4.791 1.00 95.69 70 ALA A C 1
ATOM 518 O O . ALA A 1 70 ? 12.759 -12.996 -6.020 1.00 95.69 70 ALA A O 1
ATOM 519 N N . LEU A 1 71 ? 13.591 -12.108 -4.120 1.00 98.00 71 LEU A N 1
ATOM 520 C CA . LEU A 1 71 ? 14.333 -11.023 -4.756 1.00 98.00 71 LEU A CA 1
ATOM 521 C C . LEU A 1 71 ? 15.388 -11.565 -5.723 1.00 98.00 71 LEU A C 1
ATOM 523 O O . LEU A 1 71 ? 15.420 -11.150 -6.878 1.00 98.00 71 LEU A O 1
ATOM 527 N N . GLN A 1 72 ? 16.197 -12.542 -5.303 1.00 97.62 72 GLN A N 1
ATOM 528 C CA . GLN A 1 72 ? 17.190 -13.161 -6.190 1.00 97.62 72 GLN A CA 1
ATOM 529 C C . GLN A 1 72 ? 16.551 -13.802 -7.429 1.00 97.62 72 GLN A C 1
ATOM 531 O O . GLN A 1 72 ? 17.065 -13.657 -8.538 1.00 97.62 72 GLN A O 1
ATOM 536 N N . ARG A 1 73 ? 15.412 -14.487 -7.261 1.00 96.88 73 ARG A N 1
ATOM 537 C CA . ARG A 1 73 ? 14.663 -15.079 -8.380 1.00 96.88 73 ARG A CA 1
ATOM 538 C C . ARG A 1 73 ? 14.163 -14.020 -9.357 1.00 96.88 73 ARG A C 1
ATOM 540 O O . ARG A 1 73 ? 14.299 -14.218 -10.558 1.00 96.88 73 ARG A O 1
ATOM 547 N N . TRP A 1 74 ? 13.616 -12.916 -8.852 1.00 97.38 74 TRP A N 1
ATOM 548 C CA . TRP A 1 74 ? 13.149 -11.821 -9.700 1.00 97.38 74 TRP A CA 1
ATOM 549 C C . TRP A 1 74 ? 14.297 -11.123 -10.431 1.00 97.38 74 TRP A C 1
ATOM 551 O O . TRP A 1 74 ? 14.217 -10.892 -11.627 1.00 97.38 74 TRP A O 1
ATOM 561 N N . LEU A 1 75 ? 15.411 -10.840 -9.754 1.00 96.00 75 LEU A N 1
ATOM 562 C CA . LEU A 1 75 ? 16.555 -10.168 -10.380 1.00 96.00 75 LEU A CA 1
ATOM 563 C C . LEU A 1 75 ? 17.224 -11.005 -11.477 1.00 96.00 75 LEU A C 1
ATOM 565 O O . LEU A 1 75 ? 17.833 -10.446 -12.388 1.00 96.00 75 LEU A O 1
ATOM 569 N N . ALA A 1 76 ? 17.116 -12.334 -11.399 1.00 95.81 76 ALA A N 1
ATOM 570 C CA . ALA A 1 76 ? 17.579 -13.233 -12.450 1.00 95.81 76 ALA A CA 1
ATOM 571 C C . ALA A 1 76 ? 16.685 -13.205 -13.705 1.00 95.81 76 ALA A C 1
ATOM 573 O O . ALA A 1 76 ? 17.179 -13.483 -14.799 1.00 95.81 76 ALA A O 1
ATOM 574 N N . ASP A 1 77 ? 15.399 -12.877 -13.551 1.00 94.62 77 ASP A N 1
ATOM 575 C CA . ASP A 1 77 ? 14.413 -12.781 -14.631 1.00 94.62 77 ASP A CA 1
ATOM 576 C C . ASP A 1 77 ? 13.361 -11.689 -14.327 1.00 94.62 77 ASP A C 1
ATOM 578 O O . ASP A 1 77 ? 12.257 -12.004 -13.869 1.00 94.62 77 ASP A O 1
ATOM 582 N N . PRO A 1 78 ? 13.690 -10.396 -14.546 1.00 92.19 78 PRO A N 1
ATOM 583 C CA . PRO A 1 78 ? 12.818 -9.284 -14.149 1.00 92.19 78 PRO A CA 1
ATOM 584 C C . PRO A 1 78 ? 11.473 -9.225 -14.886 1.00 92.19 78 PRO A C 1
ATOM 586 O O . PRO A 1 78 ? 10.549 -8.564 -14.414 1.00 92.19 78 PRO A O 1
ATOM 589 N N . GLU A 1 79 ? 11.353 -9.924 -16.018 1.00 87.75 79 GLU A N 1
ATOM 590 C CA . GLU A 1 79 ? 10.119 -10.027 -16.807 1.00 87.75 79 GLU A CA 1
ATOM 591 C C . GLU A 1 79 ? 9.096 -10.985 -16.178 1.00 87.75 79 GLU A C 1
ATOM 593 O O . GLU A 1 79 ? 7.928 -10.994 -16.567 1.00 87.75 79 GLU A O 1
ATOM 598 N N . ASN A 1 80 ? 9.511 -11.801 -15.205 1.00 87.62 80 ASN A N 1
ATOM 599 C CA . ASN A 1 80 ? 8.633 -12.713 -14.488 1.00 87.62 80 ASN A CA 1
ATOM 600 C C . ASN A 1 80 ? 8.094 -12.048 -13.209 1.00 87.62 80 ASN A C 1
ATOM 602 O O . ASN A 1 80 ? 8.827 -11.951 -12.224 1.00 87.62 80 ASN A O 1
ATOM 606 N N . PRO A 1 81 ? 6.809 -11.649 -13.152 1.00 83.88 81 PRO A N 1
ATOM 607 C CA . PRO A 1 81 ? 6.253 -10.975 -11.981 1.00 83.88 81 PRO A CA 1
ATOM 608 C C . PRO A 1 81 ? 5.976 -11.921 -10.803 1.00 83.88 81 PRO A C 1
ATOM 610 O O . PRO A 1 81 ? 5.761 -11.454 -9.689 1.00 83.88 81 PRO A O 1
ATOM 613 N N . ALA A 1 82 ? 5.988 -13.247 -10.994 1.00 85.31 82 ALA A N 1
ATOM 614 C CA . ALA A 1 82 ? 5.571 -14.197 -9.958 1.00 85.31 82 ALA A CA 1
ATOM 615 C C . ALA A 1 82 ? 6.340 -14.075 -8.620 1.00 85.31 82 ALA A C 1
ATOM 617 O O . ALA A 1 82 ? 5.708 -14.179 -7.565 1.00 85.31 82 ALA A O 1
ATOM 618 N N . PRO A 1 83 ? 7.669 -13.836 -8.590 1.00 94.44 83 PRO A N 1
ATOM 619 C CA . PRO A 1 83 ? 8.374 -13.636 -7.327 1.00 94.44 83 PRO A CA 1
ATOM 620 C C . PRO A 1 83 ? 8.027 -12.307 -6.633 1.00 94.44 83 PRO A C 1
ATOM 622 O O . PRO A 1 83 ? 8.162 -12.236 -5.413 1.00 94.44 83 PRO A O 1
ATOM 625 N N . LEU A 1 84 ? 7.543 -11.289 -7.362 1.00 92.94 84 LEU A N 1
ATOM 626 C CA . LEU A 1 84 ? 7.124 -10.007 -6.777 1.00 92.94 84 LEU A CA 1
ATOM 627 C C . LEU A 1 84 ? 5.924 -10.179 -5.842 1.00 92.94 84 LEU A C 1
ATOM 629 O O . LEU A 1 84 ? 5.907 -9.601 -4.761 1.00 92.94 84 LEU A O 1
ATOM 633 N N . SER A 1 85 ? 4.962 -11.039 -6.189 1.00 87.19 85 SER A N 1
ATOM 634 C CA . SER A 1 85 ? 3.824 -11.328 -5.305 1.00 87.19 85 SER A CA 1
ATOM 635 C C . SER A 1 85 ? 4.252 -12.030 -4.011 1.00 87.19 85 SER A C 1
ATOM 637 O O . SER A 1 85 ? 3.672 -11.790 -2.955 1.00 87.19 85 SER A O 1
ATOM 639 N N . SER A 1 86 ? 5.284 -12.886 -4.064 1.00 90.75 86 SER A N 1
ATOM 640 C CA . SER A 1 86 ? 5.863 -13.477 -2.845 1.00 90.75 86 SER A CA 1
ATOM 641 C C . SER A 1 86 ? 6.547 -12.415 -1.986 1.00 90.75 86 SER A C 1
ATOM 643 O O . SER A 1 86 ? 6.318 -12.384 -0.785 1.00 90.75 86 SER A O 1
ATOM 645 N N . LEU A 1 87 ? 7.322 -11.517 -2.609 1.00 96.38 87 LEU A N 1
ATOM 646 C CA . LEU A 1 87 ? 7.962 -10.392 -1.923 1.00 96.38 87 LEU A CA 1
ATOM 647 C C . LEU A 1 87 ? 6.943 -9.507 -1.205 1.00 96.38 87 LEU A C 1
ATOM 649 O O . LEU A 1 87 ? 7.142 -9.205 -0.035 1.00 96.38 87 LEU A O 1
ATOM 653 N N . GLN A 1 88 ? 5.847 -9.132 -1.870 1.00 93.31 88 GLN A N 1
ATOM 654 C CA . GLN A 1 88 ? 4.794 -8.329 -1.247 1.00 93.31 88 GLN A CA 1
ATOM 655 C C . GLN A 1 88 ? 4.198 -9.016 -0.026 1.00 93.31 88 GLN A C 1
ATOM 657 O O . GLN A 1 88 ? 4.138 -8.414 1.034 1.00 93.31 88 GLN A O 1
ATOM 662 N N . ARG A 1 89 ? 3.792 -10.284 -0.147 1.00 91.25 89 ARG A N 1
ATOM 663 C CA . ARG A 1 89 ? 3.189 -11.013 0.973 1.00 91.25 89 ARG A CA 1
ATOM 664 C C . ARG A 1 89 ? 4.157 -11.148 2.148 1.00 91.25 89 ARG A C 1
ATOM 666 O O . ARG A 1 89 ? 3.762 -10.915 3.284 1.00 91.25 89 ARG A O 1
ATOM 673 N N . ASP A 1 90 ? 5.404 -11.521 1.873 1.00 95.62 90 ASP A N 1
ATOM 674 C CA . ASP A 1 90 ? 6.413 -11.710 2.912 1.00 95.62 90 ASP A CA 1
ATOM 675 C C . ASP A 1 90 ? 6.699 -10.362 3.616 1.00 95.62 90 ASP A C 1
ATOM 677 O O . ASP A 1 90 ? 6.697 -10.295 4.844 1.00 95.62 90 ASP A O 1
ATOM 681 N N . LEU A 1 91 ? 6.816 -9.254 2.870 1.00 96.62 91 LEU A N 1
ATOM 682 C CA . LEU A 1 91 ? 6.987 -7.925 3.469 1.00 96.62 91 LEU A CA 1
ATOM 683 C C . LEU A 1 91 ? 5.733 -7.380 4.157 1.00 96.62 91 LEU A C 1
ATOM 685 O O . LEU A 1 91 ? 5.873 -6.673 5.149 1.00 96.62 91 LEU A O 1
ATOM 689 N N . HIS A 1 92 ? 4.532 -7.739 3.707 1.00 90.06 92 HIS A N 1
ATOM 690 C CA . HIS A 1 92 ? 3.282 -7.410 4.389 1.00 90.06 92 HIS A CA 1
ATOM 691 C C . HIS A 1 92 ? 3.237 -8.033 5.786 1.00 90.06 92 HIS A C 1
ATOM 693 O O . HIS A 1 92 ? 2.920 -7.367 6.772 1.00 90.06 92 HIS A O 1
ATOM 699 N N . THR A 1 93 ? 3.591 -9.319 5.882 1.00 89.81 93 THR A N 1
ATOM 700 C CA . THR A 1 93 ? 3.663 -10.032 7.161 1.00 89.81 93 THR A CA 1
ATOM 701 C C . THR A 1 93 ? 4.768 -9.457 8.046 1.00 89.81 93 THR A C 1
ATOM 703 O O . THR A 1 93 ? 4.520 -9.205 9.224 1.00 89.81 93 THR A O 1
ATOM 706 N N . LEU A 1 94 ? 5.944 -9.156 7.480 1.00 96.50 94 LEU A N 1
ATOM 707 C CA . LEU A 1 94 ? 7.033 -8.507 8.214 1.00 96.50 94 LEU A CA 1
ATOM 708 C C . LEU A 1 94 ? 6.624 -7.120 8.741 1.00 96.50 94 LEU A C 1
ATOM 710 O O . LEU A 1 94 ? 6.866 -6.816 9.906 1.00 96.50 94 LEU A O 1
ATOM 714 N N . LYS A 1 95 ? 5.960 -6.301 7.909 1.00 94.06 95 LYS A N 1
ATOM 715 C CA . LYS A 1 95 ? 5.390 -4.991 8.267 1.00 94.06 95 LYS A CA 1
ATOM 716 C C . LYS A 1 95 ? 4.415 -5.137 9.432 1.00 94.06 95 LYS A C 1
ATOM 718 O O . LYS A 1 95 ? 4.554 -4.432 10.428 1.00 94.06 95 LYS A O 1
ATOM 723 N N . GLY A 1 96 ? 3.451 -6.053 9.320 1.00 86.00 96 GLY A N 1
ATOM 724 C CA . GLY A 1 96 ? 2.453 -6.311 10.358 1.00 86.00 96 GLY A CA 1
ATOM 725 C C . GLY A 1 96 ? 3.088 -6.706 11.692 1.00 86.00 96 GLY A C 1
ATOM 726 O O . GLY A 1 96 ? 2.802 -6.078 12.710 1.00 86.00 96 GLY A O 1
ATOM 727 N N . GLY A 1 97 ? 4.008 -7.676 11.674 1.00 91.69 97 GLY A N 1
ATOM 728 C CA . GLY A 1 97 ? 4.737 -8.113 12.866 1.00 91.69 97 GLY A CA 1
ATOM 729 C C . GLY A 1 97 ? 5.561 -6.991 13.504 1.00 91.69 97 GLY A C 1
ATOM 730 O O . GLY A 1 97 ? 5.462 -6.764 14.706 1.00 91.69 97 GLY A O 1
ATOM 731 N N . ALA A 1 98 ? 6.292 -6.217 12.696 1.00 93.69 98 ALA A N 1
ATOM 732 C CA . ALA A 1 98 ? 7.094 -5.097 13.184 1.00 93.69 98 ALA A CA 1
ATOM 733 C C . ALA A 1 98 ? 6.233 -3.993 13.819 1.00 93.69 98 ALA A C 1
ATOM 735 O O . ALA A 1 98 ? 6.624 -3.419 14.829 1.00 93.69 98 ALA A O 1
ATOM 736 N N . ARG A 1 99 ? 5.041 -3.710 13.271 1.00 92.38 99 ARG A N 1
ATOM 737 C CA . ARG A 1 99 ? 4.094 -2.751 13.868 1.00 92.38 99 ARG A CA 1
ATOM 738 C C . ARG A 1 99 ? 3.538 -3.242 15.199 1.00 92.38 99 ARG A C 1
ATOM 740 O O . ARG A 1 99 ? 3.415 -2.439 16.115 1.00 92.38 99 ARG A O 1
ATOM 747 N N . MET A 1 100 ? 3.218 -4.533 15.302 1.00 89.00 100 MET A N 1
ATOM 748 C CA . MET A 1 100 ? 2.756 -5.137 16.557 1.00 89.00 100 MET A CA 1
ATOM 749 C C . MET A 1 100 ? 3.838 -5.100 17.639 1.00 89.00 100 MET A C 1
ATOM 751 O O . MET A 1 100 ? 3.515 -4.872 18.797 1.00 89.00 100 MET A O 1
ATOM 755 N N . ALA A 1 101 ? 5.100 -5.280 17.248 1.00 91.25 101 ALA A N 1
ATOM 756 C CA . ALA A 1 101 ? 6.268 -5.183 18.121 1.00 91.25 101 ALA A CA 1
ATOM 757 C C . ALA A 1 101 ? 6.793 -3.743 18.308 1.00 91.25 101 ALA A C 1
ATOM 759 O O . ALA A 1 101 ? 7.862 -3.555 18.878 1.00 91.25 101 ALA A O 1
ATOM 760 N N . GLU A 1 102 ? 6.079 -2.733 17.798 1.00 92.19 102 GLU A N 1
ATOM 761 C CA . GLU A 1 102 ? 6.449 -1.310 17.864 1.00 92.19 102 GLU A CA 1
ATOM 762 C C . GLU A 1 102 ? 7.847 -0.967 17.296 1.00 92.19 102 GLU A C 1
ATOM 764 O O . GLU A 1 102 ? 8.453 0.050 17.633 1.00 92.19 102 GLU A O 1
ATOM 769 N N . VAL A 1 103 ? 8.344 -1.773 16.354 1.00 94.19 103 VAL A N 1
ATOM 770 C CA . VAL A 1 103 ? 9.635 -1.586 15.675 1.00 94.19 103 VAL A CA 1
ATOM 771 C C . VAL A 1 103 ? 9.437 -0.758 14.403 1.00 94.19 103 VAL A C 1
ATOM 773 O O . VAL A 1 103 ? 9.331 -1.286 13.288 1.00 94.19 103 VAL A O 1
ATOM 776 N N . ALA A 1 104 ? 9.348 0.562 14.570 1.00 91.94 104 ALA A N 1
ATOM 777 C CA . ALA A 1 104 ? 9.030 1.494 13.488 1.00 91.94 104 ALA A CA 1
ATOM 778 C C . ALA A 1 104 ? 10.011 1.403 12.307 1.00 91.94 104 ALA A C 1
ATOM 780 O O . ALA A 1 104 ? 9.574 1.339 11.163 1.00 91.94 104 ALA A O 1
ATOM 781 N N . GLU A 1 105 ? 11.315 1.308 12.565 1.00 96.88 105 GLU A N 1
ATOM 782 C CA . GLU A 1 105 ? 12.369 1.295 11.545 1.00 96.88 105 GLU A CA 1
ATOM 783 C C . GLU A 1 105 ? 12.216 0.121 10.566 1.00 96.88 105 GLU A C 1
ATOM 785 O O . GLU A 1 105 ? 12.366 0.287 9.352 1.00 96.88 105 GLU A O 1
ATOM 790 N N . VAL A 1 106 ? 11.876 -1.065 11.084 1.00 97.38 106 VAL A N 1
ATOM 791 C CA . VAL A 1 106 ? 11.619 -2.258 10.265 1.00 97.38 106 VAL A CA 1
ATOM 792 C C . VAL A 1 106 ? 10.291 -2.114 9.527 1.00 97.38 106 VAL A C 1
ATOM 794 O O . VAL A 1 106 ? 10.232 -2.358 8.321 1.00 97.38 106 VAL A O 1
ATOM 797 N N . GLY A 1 107 ? 9.238 -1.686 10.230 1.00 92.75 107 GLY A N 1
ATOM 798 C CA . GLY A 1 107 ? 7.904 -1.522 9.653 1.00 92.75 107 GLY A CA 1
ATOM 799 C C . GLY A 1 107 ? 7.863 -0.502 8.513 1.00 92.75 107 GLY A C 1
ATOM 800 O O . GLY A 1 107 ? 7.254 -0.763 7.476 1.00 92.75 107 GLY A O 1
ATOM 801 N N . ASP A 1 108 ? 8.540 0.634 8.670 1.00 93.75 108 ASP A N 1
ATOM 802 C CA . ASP A 1 108 ? 8.586 1.712 7.681 1.00 93.75 108 ASP A CA 1
ATOM 803 C C . ASP A 1 108 ? 9.388 1.304 6.437 1.00 93.75 108 ASP A C 1
ATOM 805 O O . ASP A 1 108 ? 8.942 1.525 5.309 1.00 93.75 108 ASP A O 1
ATOM 809 N N . LEU A 1 109 ? 10.544 0.651 6.610 1.00 97.38 109 LEU A N 1
ATOM 810 C CA . LEU A 1 109 ? 11.347 0.181 5.479 1.00 97.38 109 LEU A CA 1
ATOM 811 C C . LEU A 1 109 ? 10.661 -0.967 4.718 1.00 97.38 109 LEU A C 1
ATOM 813 O O . LEU A 1 109 ? 10.686 -0.980 3.485 1.00 97.38 109 LEU A O 1
ATOM 817 N N . ALA A 1 110 ? 10.030 -1.907 5.431 1.00 96.50 110 ALA A N 1
ATOM 818 C CA . ALA A 1 110 ? 9.256 -2.989 4.821 1.00 96.50 110 ALA A CA 1
ATOM 819 C C . ALA A 1 110 ? 8.073 -2.441 4.010 1.00 96.50 110 ALA A C 1
ATOM 821 O O . ALA A 1 110 ? 7.852 -2.875 2.880 1.00 96.50 110 ALA A O 1
ATOM 822 N N . HIS A 1 111 ? 7.369 -1.441 4.544 1.00 94.12 111 HIS A N 1
ATOM 823 C CA . HIS A 1 111 ? 6.276 -0.761 3.852 1.00 94.12 111 HIS A CA 1
ATOM 824 C C . HIS A 1 111 ? 6.741 -0.071 2.558 1.00 94.12 111 HIS A C 1
ATOM 826 O O . HIS A 1 111 ? 6.118 -0.216 1.508 1.00 94.12 111 HIS A O 1
ATOM 832 N N . GLU A 1 112 ? 7.866 0.645 2.580 1.00 95.12 112 GLU A N 1
ATOM 833 C CA . GLU A 1 112 ? 8.382 1.296 1.369 1.00 95.12 112 GLU A CA 1
ATOM 834 C C . GLU A 1 112 ? 8.829 0.299 0.293 1.00 95.12 112 GLU A C 1
ATOM 836 O O . GLU A 1 112 ? 8.641 0.545 -0.901 1.00 95.12 112 GLU A O 1
ATOM 841 N N . LEU A 1 113 ? 9.381 -0.846 0.696 1.00 96.88 113 LEU A N 1
ATOM 842 C CA . LEU A 1 113 ? 9.686 -1.934 -0.229 1.00 96.88 113 LEU A CA 1
ATOM 843 C C . LEU A 1 113 ? 8.417 -2.579 -0.805 1.00 96.88 113 LEU A C 1
ATOM 845 O O . LEU A 1 113 ? 8.367 -2.816 -2.011 1.00 96.88 113 LEU A O 1
ATOM 849 N N . GLU A 1 114 ? 7.395 -2.829 0.018 1.00 94.62 114 GLU A N 1
ATOM 850 C CA . GLU A 1 114 ? 6.086 -3.344 -0.413 1.00 94.62 114 GLU A CA 1
ATOM 851 C C . GLU A 1 114 ? 5.475 -2.446 -1.502 1.00 94.62 114 GLU A C 1
ATOM 853 O O . GLU A 1 114 ? 5.118 -2.932 -2.580 1.00 94.62 114 GLU A O 1
ATOM 858 N N . ASN A 1 115 ? 5.472 -1.130 -1.273 1.00 89.38 115 ASN A N 1
ATOM 859 C CA . ASN A 1 115 ? 4.993 -0.126 -2.227 1.00 89.38 115 ASN A CA 1
ATOM 860 C C . ASN A 1 115 ? 5.777 -0.127 -3.542 1.00 89.38 115 ASN A C 1
ATOM 862 O O . ASN A 1 115 ? 5.212 0.032 -4.627 1.00 89.38 115 ASN A O 1
ATOM 866 N N . LEU A 1 116 ? 7.097 -0.291 -3.466 1.00 94.50 116 LEU A N 1
ATOM 867 C CA . LEU A 1 116 ? 7.939 -0.319 -4.653 1.00 94.50 116 LEU A CA 1
ATOM 868 C C . LEU A 1 116 ? 7.737 -1.607 -5.466 1.00 94.50 116 LEU A C 1
ATOM 870 O O . LEU A 1 116 ? 7.699 -1.549 -6.697 1.00 94.50 116 LEU A O 1
ATOM 874 N N . TYR A 1 117 ? 7.560 -2.755 -4.807 1.00 94.75 117 TYR A N 1
ATOM 875 C CA . TYR A 1 117 ? 7.204 -4.001 -5.489 1.00 94.75 117 TYR A CA 1
ATOM 876 C C . TYR A 1 117 ? 5.812 -3.949 -6.108 1.00 94.75 117 TYR A C 1
ATOM 878 O O . TYR A 1 117 ? 5.632 -4.460 -7.210 1.00 94.75 117 TYR A O 1
ATOM 886 N N . GLU A 1 118 ? 4.860 -3.279 -5.463 1.00 87.44 118 GLU A N 1
ATOM 887 C CA . GLU A 1 118 ? 3.560 -3.011 -6.073 1.00 87.44 118 GLU A CA 1
ATOM 888 C C . GLU A 1 118 ? 3.712 -2.168 -7.347 1.00 87.44 118 GLU A C 1
ATOM 890 O O . GLU A 1 118 ? 3.193 -2.531 -8.397 1.00 87.44 118 GLU A O 1
ATOM 895 N N . GLY A 1 119 ? 4.527 -1.108 -7.310 1.00 88.31 119 GLY A N 1
ATOM 896 C CA . GLY A 1 119 ? 4.832 -0.305 -8.497 1.00 88.31 119 GLY A CA 1
ATOM 897 C C . GLY A 1 119 ? 5.476 -1.096 -9.640 1.00 88.31 119 GLY A C 1
ATOM 898 O O . GLY A 1 119 ? 5.229 -0.785 -10.805 1.00 88.31 119 GLY A O 1
ATOM 899 N N . LEU A 1 120 ? 6.270 -2.124 -9.327 1.00 89.81 120 LEU A N 1
ATOM 900 C CA . LEU A 1 120 ? 6.839 -3.050 -10.312 1.00 89.81 120 LEU A CA 1
ATOM 901 C C . LEU A 1 120 ? 5.784 -4.005 -10.893 1.00 89.81 120 LEU A C 1
ATOM 903 O O . LEU A 1 120 ? 5.787 -4.247 -12.099 1.00 89.81 120 LEU A O 1
ATOM 907 N N . ILE A 1 121 ? 4.872 -4.522 -10.064 1.00 85.94 121 ILE A N 1
ATOM 908 C CA . ILE A 1 121 ? 3.747 -5.368 -10.504 1.00 85.94 121 ILE A CA 1
ATOM 909 C C . ILE A 1 121 ? 2.812 -4.580 -11.421 1.00 85.94 121 ILE A C 1
ATOM 911 O O . ILE A 1 121 ? 2.444 -5.058 -12.492 1.00 85.94 121 ILE A O 1
ATOM 915 N N . ASP A 1 122 ? 2.515 -3.341 -11.041 1.00 82.88 122 ASP A N 1
ATOM 916 C CA . ASP A 1 122 ? 1.658 -2.419 -11.784 1.00 82.88 122 ASP A CA 1
ATOM 917 C C . ASP A 1 122 ? 2.329 -1.846 -13.041 1.00 82.88 122 ASP A C 1
ATOM 919 O O . ASP A 1 122 ? 1.726 -1.043 -13.753 1.00 82.88 122 ASP A O 1
ATOM 923 N N . ARG A 1 123 ? 3.594 -2.208 -13.301 1.00 83.81 123 ARG A N 1
ATOM 924 C CA . ARG A 1 123 ? 4.425 -1.703 -14.408 1.00 83.81 123 ARG A CA 1
ATOM 925 C C . ARG A 1 123 ? 4.602 -0.180 -14.439 1.00 83.81 123 ARG A C 1
ATOM 927 O O . ARG A 1 123 ? 5.014 0.365 -15.462 1.00 83.81 123 ARG A O 1
ATOM 934 N N . ARG A 1 124 ? 4.339 0.503 -13.322 1.00 82.62 124 ARG A N 1
ATOM 935 C CA . ARG A 1 124 ? 4.662 1.925 -13.118 1.00 82.62 124 ARG A CA 1
ATOM 936 C C . ARG A 1 124 ? 6.177 2.091 -13.011 1.00 82.62 124 ARG A C 1
ATOM 938 O O . ARG A 1 124 ? 6.804 2.881 -13.700 1.00 82.62 124 ARG A O 1
ATOM 945 N N . ILE A 1 125 ? 6.811 1.221 -12.232 1.00 87.50 125 ILE A N 1
ATOM 946 C CA . ILE A 1 125 ? 8.264 1.185 -12.095 1.00 87.50 125 ILE A CA 1
ATOM 947 C C . ILE A 1 125 ? 8.827 0.156 -13.076 1.00 87.50 125 ILE A C 1
ATOM 949 O O . ILE A 1 125 ? 8.339 -0.965 -13.178 1.00 87.50 125 ILE A O 1
ATOM 953 N N . SER A 1 126 ? 9.886 0.532 -13.790 1.00 87.19 126 SER A N 1
ATOM 954 C CA . SER A 1 126 ? 10.632 -0.378 -14.663 1.00 87.19 126 SER A CA 1
ATOM 955 C C . SER A 1 126 ? 11.931 -0.835 -14.007 1.00 87.19 126 SER A C 1
ATOM 957 O O . SER A 1 126 ? 12.603 -0.067 -13.311 1.00 87.19 126 SER A O 1
ATOM 959 N N . PHE A 1 127 ? 12.324 -2.082 -14.273 1.00 91.19 127 PHE A N 1
ATOM 960 C CA . PHE A 1 127 ? 13.597 -2.619 -13.806 1.00 91.19 127 PHE A CA 1
ATOM 961 C C . PHE A 1 127 ? 14.789 -1.788 -14.311 1.00 91.19 127 PHE A C 1
ATOM 963 O O . PHE A 1 127 ? 14.858 -1.374 -15.469 1.00 91.19 127 PHE A O 1
ATOM 970 N N . SER A 1 128 ? 15.777 -1.589 -13.439 1.00 93.00 128 SER A N 1
ATOM 971 C CA . SER A 1 128 ? 17.080 -1.029 -13.794 1.00 93.00 128 SER A CA 1
ATOM 972 C C . SER A 1 128 ? 18.158 -1.522 -12.828 1.00 93.00 128 SER A C 1
ATOM 974 O O . SER A 1 128 ? 17.857 -1.938 -11.710 1.00 93.00 128 SER A O 1
ATOM 976 N N . ALA A 1 129 ? 19.431 -1.420 -13.218 1.00 92.44 129 ALA A N 1
ATOM 977 C CA . ALA A 1 129 ? 20.544 -1.774 -12.332 1.00 92.44 129 ALA A CA 1
ATOM 978 C C . ALA A 1 129 ? 20.572 -0.918 -11.050 1.00 92.44 129 ALA A C 1
ATOM 980 O O . ALA A 1 129 ? 20.853 -1.428 -9.972 1.00 92.44 129 ALA A O 1
ATOM 981 N N . ALA A 1 130 ? 20.217 0.369 -11.151 1.00 93.50 130 ALA A N 1
ATOM 982 C CA . ALA A 1 130 ? 20.134 1.253 -9.990 1.00 93.50 130 ALA A CA 1
ATOM 983 C C . ALA A 1 130 ? 19.020 0.828 -9.019 1.00 93.50 130 ALA A C 1
ATOM 985 O O . ALA A 1 130 ? 19.202 0.903 -7.805 1.00 93.50 130 ALA A O 1
ATOM 986 N N . LEU A 1 131 ? 17.888 0.358 -9.554 1.00 95.25 131 LEU A N 1
ATOM 987 C CA . LEU A 1 131 ? 16.798 -0.186 -8.751 1.00 95.25 131 LEU A CA 1
ATOM 988 C C . LEU A 1 131 ? 17.207 -1.495 -8.069 1.00 95.25 131 LEU A C 1
ATOM 990 O O . LEU A 1 131 ? 16.965 -1.659 -6.879 1.00 95.25 131 LEU A O 1
ATOM 994 N N . ALA A 1 132 ? 17.871 -2.395 -8.797 1.00 95.69 132 ALA A N 1
ATOM 995 C CA . ALA A 1 132 ? 18.386 -3.647 -8.245 1.00 95.69 132 ALA A CA 1
ATOM 996 C C . ALA A 1 132 ? 19.338 -3.406 -7.061 1.00 95.69 132 ALA A C 1
ATOM 998 O O . ALA A 1 132 ? 19.175 -4.015 -6.004 1.00 95.69 132 ALA A O 1
ATOM 999 N N . ASP A 1 133 ? 20.277 -2.465 -7.209 1.00 96.94 133 ASP A N 1
ATOM 1000 C CA . ASP A 1 133 ? 21.203 -2.079 -6.140 1.00 96.94 133 ASP A CA 1
ATOM 1001 C C . ASP A 1 133 ? 20.473 -1.503 -4.920 1.00 96.94 133 ASP A C 1
ATOM 1003 O O . ASP A 1 133 ? 20.876 -1.752 -3.783 1.00 96.94 133 ASP A O 1
ATOM 1007 N N . LEU A 1 134 ? 19.423 -0.705 -5.138 1.00 97.38 134 LEU A N 1
ATOM 1008 C CA . LEU A 1 134 ? 18.619 -0.148 -4.052 1.00 97.38 13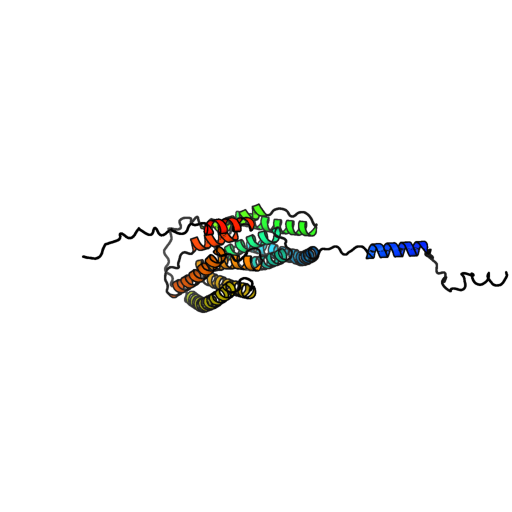4 LEU A CA 1
ATOM 1009 C C . LEU A 1 134 ? 17.851 -1.248 -3.313 1.00 97.38 134 LEU A C 1
ATOM 1011 O O . LEU A 1 134 ? 17.899 -1.291 -2.089 1.00 97.38 134 LEU A O 1
ATOM 1015 N N . LEU A 1 135 ? 17.209 -2.161 -4.044 1.00 97.75 135 LEU A N 1
ATOM 1016 C CA . LEU A 1 135 ? 16.477 -3.292 -3.473 1.00 97.75 135 LEU A CA 1
ATOM 1017 C C . LEU A 1 135 ? 17.373 -4.180 -2.606 1.00 97.75 135 LEU A C 1
ATOM 1019 O O . LEU A 1 135 ? 16.993 -4.515 -1.487 1.00 97.75 135 LEU A O 1
ATOM 1023 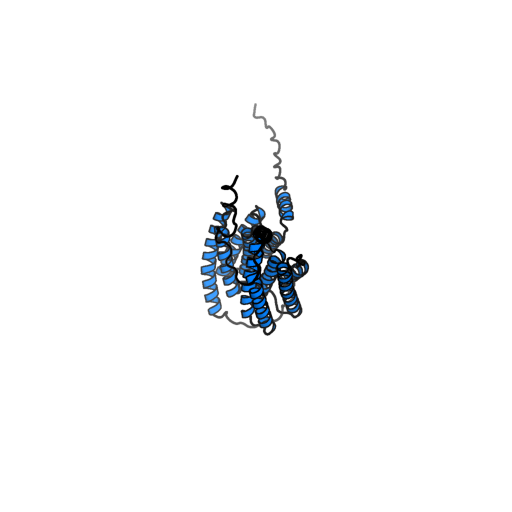N N . HIS A 1 136 ? 18.574 -4.502 -3.093 1.00 98.19 136 HIS A N 1
ATOM 1024 C CA . HIS A 1 136 ? 19.577 -5.233 -2.316 1.00 98.19 136 HIS A CA 1
ATOM 1025 C C . HIS A 1 136 ? 19.930 -4.505 -1.019 1.00 98.19 136 HIS A C 1
ATOM 1027 O O . HIS A 1 136 ? 19.830 -5.086 0.054 1.00 98.19 136 HIS A O 1
ATOM 1033 N N . LYS A 1 137 ? 20.286 -3.217 -1.105 1.00 98.19 137 LYS A N 1
ATOM 1034 C CA . LYS A 1 137 ? 20.658 -2.423 0.077 1.00 98.19 137 LYS A CA 1
ATOM 1035 C C . LYS A 1 137 ? 19.538 -2.358 1.108 1.00 98.19 137 LYS A C 1
ATOM 1037 O O . LYS A 1 137 ? 19.824 -2.388 2.298 1.00 98.19 137 LYS A O 1
ATOM 1042 N N . SER A 1 138 ? 18.289 -2.257 0.666 1.00 98.12 138 SER A N 1
ATOM 1043 C CA . SER A 1 138 ? 17.137 -2.206 1.563 1.00 98.12 138 SER A CA 1
ATOM 1044 C C . SER A 1 138 ? 16.877 -3.549 2.252 1.00 98.12 138 SER A C 1
ATOM 1046 O O . SER A 1 138 ? 16.634 -3.558 3.454 1.00 98.12 138 SER A O 1
ATOM 1048 N N . HIS A 1 139 ? 16.994 -4.679 1.543 1.00 98.25 139 HIS A N 1
ATOM 1049 C CA . HIS A 1 139 ? 16.909 -6.016 2.159 1.00 98.25 139 HIS A CA 1
ATOM 1050 C C . HIS A 1 139 ? 18.063 -6.277 3.130 1.00 98.25 139 HIS A C 1
ATOM 1052 O O . HIS A 1 139 ? 17.830 -6.733 4.247 1.00 98.25 139 HIS A O 1
ATOM 1058 N N . ASP A 1 140 ? 19.289 -5.915 2.750 1.00 98.06 140 ASP A N 1
ATOM 1059 C CA . ASP A 1 140 ? 20.457 -6.014 3.631 1.00 98.06 140 ASP A CA 1
ATOM 1060 C C . ASP A 1 140 ? 20.263 -5.163 4.896 1.00 98.06 140 ASP A C 1
ATOM 1062 O O . ASP A 1 140 ? 20.622 -5.579 5.996 1.00 98.06 140 ASP A O 1
ATOM 1066 N N . HIS A 1 141 ? 19.671 -3.973 4.765 1.00 98.25 141 HIS A N 1
ATOM 1067 C CA . HIS A 1 141 ? 19.408 -3.108 5.909 1.00 98.25 141 HIS A CA 1
ATOM 1068 C C . HIS A 1 141 ? 18.298 -3.655 6.814 1.00 98.25 141 HIS A C 1
ATOM 1070 O O . HIS A 1 141 ? 18.455 -3.596 8.029 1.00 98.25 141 HIS A O 1
ATOM 1076 N N . LEU A 1 142 ? 17.235 -4.259 6.264 1.00 98.38 142 LEU A N 1
ATOM 1077 C CA . LEU A 1 142 ? 16.255 -5.004 7.068 1.00 98.38 142 LEU A CA 1
ATOM 1078 C C . LEU A 1 142 ? 16.938 -6.107 7.887 1.00 98.38 142 LEU A C 1
ATOM 1080 O O . LEU A 1 142 ? 16.668 -6.231 9.078 1.00 98.38 142 LEU A O 1
ATOM 1084 N N . ALA A 1 143 ? 17.872 -6.854 7.291 1.00 97.62 143 ALA A N 1
ATOM 1085 C CA . ALA A 1 143 ? 18.608 -7.898 8.005 1.00 97.62 143 ALA A CA 1
ATOM 1086 C C . ALA A 1 143 ? 19.453 -7.322 9.151 1.00 97.62 143 ALA A C 1
ATOM 1088 O O . ALA A 1 143 ? 19.452 -7.866 10.254 1.00 97.62 143 ALA A O 1
ATOM 1089 N N . VAL A 1 144 ? 20.126 -6.190 8.914 1.00 98.00 144 VAL A N 1
ATOM 1090 C CA . VAL A 1 144 ? 20.891 -5.476 9.949 1.00 98.00 144 VAL A CA 1
ATOM 1091 C C . VAL A 1 144 ? 19.986 -4.998 11.085 1.00 98.00 144 VAL A C 1
ATOM 1093 O O . VAL A 1 144 ? 20.359 -5.143 12.246 1.00 98.00 144 VAL A O 1
ATOM 1096 N N . LEU A 1 145 ? 18.804 -4.458 10.778 1.00 97.81 145 LEU A N 1
ATOM 1097 C CA . LEU A 1 145 ? 17.848 -4.016 11.796 1.00 97.81 145 LEU A CA 1
ATOM 1098 C C . LEU A 1 145 ? 17.363 -5.185 12.660 1.00 97.81 145 LEU A C 1
ATOM 1100 O O . LEU A 1 145 ? 17.362 -5.068 13.882 1.00 97.81 145 LEU A O 1
ATOM 1104 N N . LEU A 1 146 ? 17.017 -6.326 12.052 1.00 97.00 146 LEU A N 1
ATOM 1105 C CA . LEU A 1 146 ? 16.623 -7.527 12.800 1.00 97.00 146 LEU A CA 1
ATOM 1106 C C . LEU A 1 146 ? 17.775 -8.069 13.662 1.00 97.00 146 LEU A C 1
ATOM 1108 O O . LEU A 1 146 ? 17.556 -8.480 14.799 1.00 97.00 146 LEU A O 1
ATOM 1112 N N . GLU A 1 147 ? 19.013 -8.029 13.164 1.00 96.25 147 GLU A N 1
ATOM 1113 C CA . GLU A 1 147 ? 20.200 -8.429 13.929 1.00 96.25 147 GLU A CA 1
ATOM 1114 C C . GLU A 1 147 ? 20.456 -7.497 15.126 1.00 96.25 147 GLU A C 1
ATOM 1116 O O . GLU A 1 147 ? 20.768 -7.973 16.220 1.00 96.25 147 GLU A O 1
ATOM 1121 N N . GLN A 1 148 ? 20.313 -6.181 14.939 1.00 96.69 148 GLN A N 1
ATOM 1122 C CA . GLN A 1 148 ? 20.428 -5.186 16.012 1.00 96.69 148 GLN A CA 1
ATOM 1123 C C . GLN A 1 148 ? 19.337 -5.380 17.062 1.00 96.69 148 GLN A C 1
ATOM 1125 O O . GLN A 1 148 ? 19.643 -5.391 18.253 1.00 96.69 148 GLN A O 1
ATOM 1130 N N . LEU A 1 149 ? 18.098 -5.614 16.624 1.00 94.69 149 LEU A N 1
ATOM 1131 C CA . LEU A 1 149 ? 16.968 -5.886 17.504 1.00 94.69 149 LEU A CA 1
ATOM 1132 C C . LEU A 1 149 ? 17.206 -7.153 18.337 1.00 94.69 149 LEU A C 1
ATOM 1134 O O . LEU A 1 149 ? 17.119 -7.106 19.559 1.00 94.69 149 LEU A O 1
ATOM 1138 N N . TYR A 1 150 ? 17.637 -8.250 17.705 1.00 93.62 150 TYR A N 1
ATOM 1139 C CA . TYR A 1 150 ? 17.996 -9.493 18.398 1.00 93.62 150 TYR A CA 1
ATOM 1140 C C . TYR A 1 150 ? 19.123 -9.294 19.428 1.00 93.62 150 TYR A C 1
ATOM 1142 O O . TYR A 1 150 ? 19.124 -9.884 20.511 1.00 93.62 150 TYR A O 1
ATOM 1150 N N . ARG A 1 151 ? 20.099 -8.430 19.126 1.00 94.00 151 ARG A N 1
ATOM 1151 C CA . ARG A 1 151 ? 21.193 -8.079 20.049 1.00 94.00 151 ARG A CA 1
ATOM 1152 C C . ARG A 1 151 ? 20.819 -7.034 21.095 1.00 94.00 151 ARG A C 1
ATOM 1154 O O . ARG A 1 151 ? 21.665 -6.731 21.937 1.00 94.00 151 ARG A O 1
ATOM 1161 N N . HIS A 1 152 ? 19.593 -6.514 21.064 1.00 91.19 152 HIS A N 1
ATOM 1162 C CA . HIS A 1 152 ? 19.145 -5.409 21.909 1.00 91.19 152 HIS A CA 1
ATOM 1163 C C . HIS A 1 152 ? 20.053 -4.169 21.760 1.00 91.19 152 HIS A C 1
ATOM 1165 O O . HIS A 1 152 ? 20.363 -3.460 22.721 1.00 91.19 152 HIS A O 1
ATOM 1171 N N . GLU A 1 153 ? 20.538 -3.936 20.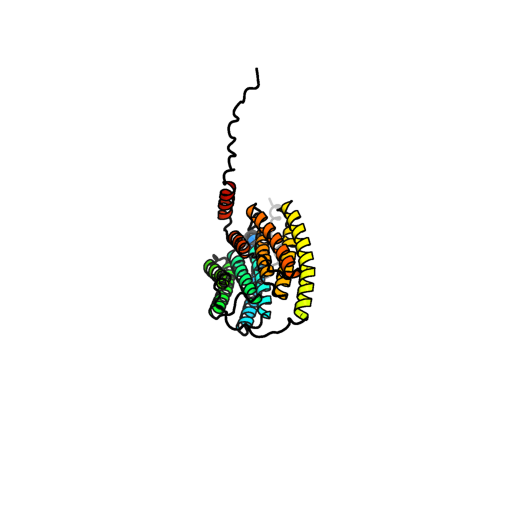539 1.00 93.31 153 GLU A N 1
ATOM 1172 C CA . GLU A 1 153 ? 21.331 -2.772 20.156 1.00 93.31 153 GLU A CA 1
ATOM 1173 C C . GLU A 1 153 ? 20.426 -1.649 19.637 1.00 93.31 153 GLU A C 1
ATOM 1175 O O . GLU A 1 153 ? 19.298 -1.873 19.202 1.00 93.31 153 GLU A O 1
ATOM 1180 N N . ALA A 1 154 ? 20.932 -0.414 19.659 1.00 92.69 154 ALA A N 1
ATOM 1181 C CA . ALA A 1 154 ? 20.219 0.705 19.054 1.00 92.69 154 ALA A CA 1
ATOM 1182 C C . ALA A 1 154 ? 20.077 0.486 17.540 1.00 92.69 154 ALA A C 1
ATOM 1184 O O . ALA A 1 154 ? 21.079 0.264 16.851 1.00 92.69 154 ALA A O 1
ATOM 1185 N N . LEU A 1 155 ? 18.845 0.590 17.043 1.00 95.25 155 LEU A N 1
ATOM 1186 C CA . LEU A 1 155 ? 18.544 0.420 15.629 1.00 95.25 155 LEU A CA 1
ATOM 1187 C C . LEU A 1 155 ? 19.181 1.538 14.803 1.00 95.25 155 LEU A C 1
ATOM 1189 O O . LEU A 1 155 ? 19.181 2.716 15.174 1.00 95.25 155 LEU A O 1
ATOM 1193 N N . SER A 1 156 ? 19.776 1.147 13.682 1.00 95.50 156 SER A N 1
ATOM 1194 C CA . SER A 1 156 ? 20.286 2.093 12.695 1.00 95.50 156 SER A CA 1
ATOM 1195 C C . SER A 1 156 ? 19.144 2.776 11.938 1.00 95.50 156 SER A C 1
ATOM 1197 O O . SER A 1 156 ? 18.066 2.220 11.800 1.00 95.50 156 SER A O 1
ATOM 1199 N N . ASP A 1 157 ? 19.367 4.005 11.470 1.00 94.75 157 ASP A N 1
ATOM 1200 C CA . ASP A 1 157 ? 18.324 4.810 10.824 1.00 94.75 157 ASP A CA 1
ATOM 1201 C C . ASP A 1 157 ? 18.156 4.449 9.327 1.00 94.75 157 ASP A C 1
ATOM 1203 O O . ASP A 1 157 ? 19.092 4.684 8.546 1.00 94.75 157 ASP A O 1
ATOM 1207 N N . PRO A 1 158 ? 16.981 3.944 8.892 1.00 96.25 158 PRO A N 1
ATOM 1208 C CA . PRO A 1 158 ? 16.702 3.616 7.494 1.00 96.25 158 PRO A CA 1
ATOM 1209 C C . PRO A 1 158 ? 16.211 4.812 6.657 1.00 96.25 158 PRO A C 1
ATOM 1211 O O . PRO A 1 158 ? 15.938 4.639 5.465 1.00 96.25 158 PRO A O 1
ATOM 1214 N N . SER A 1 159 ? 16.096 6.021 7.222 1.00 93.50 159 SER A N 1
ATOM 1215 C CA . SER A 1 159 ? 15.454 7.185 6.581 1.00 93.50 159 SER A CA 1
ATOM 1216 C C . SER A 1 159 ? 15.982 7.507 5.177 1.00 93.50 159 SER A C 1
ATOM 1218 O O . SER A 1 159 ? 15.213 7.840 4.274 1.00 93.50 159 SER A O 1
ATOM 1220 N N . ALA A 1 160 ? 17.290 7.358 4.946 1.00 94.75 160 ALA A N 1
ATOM 1221 C CA . ALA A 1 160 ? 17.901 7.592 3.639 1.00 94.75 160 ALA A CA 1
ATOM 1222 C C . ALA A 1 160 ? 17.460 6.564 2.580 1.00 94.75 160 ALA A C 1
ATOM 1224 O O . ALA A 1 160 ? 17.294 6.922 1.411 1.00 94.75 160 ALA A O 1
ATOM 1225 N N . LEU A 1 161 ? 17.268 5.301 2.975 1.00 96.19 161 LEU A N 1
ATOM 1226 C CA . LEU A 1 161 ? 16.759 4.246 2.095 1.00 96.19 161 LEU A CA 1
ATOM 1227 C C . LEU A 1 161 ? 15.267 4.437 1.836 1.00 96.19 161 LEU A C 1
ATOM 1229 O O . LEU A 1 161 ? 14.858 4.379 0.682 1.00 96.19 161 LEU A O 1
ATOM 1233 N N . ILE A 1 162 ? 14.488 4.752 2.873 1.00 94.69 162 ILE A N 1
ATOM 1234 C CA . ILE A 1 162 ? 13.064 5.101 2.768 1.00 94.69 162 ILE A CA 1
ATOM 1235 C C . ILE A 1 162 ? 12.863 6.253 1.777 1.00 94.69 162 ILE A C 1
ATOM 1237 O O . ILE A 1 162 ? 12.094 6.131 0.827 1.00 94.69 162 ILE A O 1
ATOM 1241 N N . ALA A 1 163 ? 13.623 7.342 1.913 1.00 90.50 163 ALA A N 1
ATOM 1242 C CA . ALA A 1 163 ? 13.545 8.474 0.993 1.00 90.50 163 ALA A CA 1
ATOM 1243 C C . ALA A 1 163 ? 13.951 8.093 -0.442 1.00 90.50 163 ALA A C 1
ATOM 1245 O O . ALA A 1 163 ? 13.332 8.544 -1.409 1.00 90.50 163 ALA A O 1
ATOM 1246 N N . ALA A 1 164 ? 14.981 7.254 -0.598 1.00 92.81 164 ALA A N 1
ATOM 1247 C CA . ALA A 1 164 ? 15.403 6.770 -1.907 1.00 92.81 164 ALA A CA 1
ATOM 1248 C C . ALA A 1 164 ? 14.318 5.906 -2.567 1.00 92.81 164 ALA A C 1
ATOM 1250 O O . ALA A 1 164 ? 13.996 6.158 -3.726 1.00 92.81 164 ALA A O 1
ATOM 1251 N N . LEU A 1 165 ? 13.725 4.951 -1.842 1.00 93.56 165 LEU A N 1
ATOM 1252 C CA . LEU A 1 165 ? 12.610 4.114 -2.303 1.00 93.56 165 LEU A CA 1
ATOM 1253 C C . LEU A 1 165 ? 11.400 4.980 -2.678 1.00 93.56 165 LEU A C 1
ATOM 1255 O O . LEU A 1 165 ? 10.897 4.881 -3.797 1.00 93.56 165 LEU A O 1
ATOM 1259 N N . GLY A 1 166 ? 11.017 5.919 -1.810 1.00 87.81 166 GLY A N 1
ATOM 1260 C CA . GLY A 1 166 ? 9.917 6.847 -2.059 1.00 87.81 166 GLY A CA 1
ATOM 1261 C C . GLY A 1 166 ? 10.120 7.719 -3.301 1.00 87.81 166 GLY A C 1
ATOM 1262 O O . GLY A 1 166 ? 9.159 7.999 -4.015 1.00 87.81 166 GLY A O 1
ATOM 1263 N N . SER A 1 167 ? 11.363 8.087 -3.635 1.00 88.00 167 SER A N 1
ATOM 1264 C CA . SER A 1 167 ? 11.655 8.863 -4.849 1.00 88.00 167 SER A CA 1
ATOM 1265 C C . SER A 1 167 ? 11.321 8.115 -6.146 1.00 88.00 167 SER A C 1
ATOM 1267 O O . SER A 1 167 ? 10.921 8.758 -7.118 1.00 88.00 167 SER A O 1
ATOM 1269 N N . TRP A 1 168 ? 11.386 6.776 -6.158 1.00 84.75 168 TRP A N 1
ATOM 1270 C CA . TRP A 1 168 ? 11.020 5.967 -7.329 1.00 84.75 168 TRP A CA 1
ATOM 1271 C C . TRP A 1 168 ? 9.529 6.034 -7.655 1.00 84.75 168 TRP A C 1
ATOM 1273 O O . TRP A 1 168 ? 9.175 5.929 -8.826 1.00 84.75 168 TRP A O 1
ATOM 1283 N N . ARG A 1 169 ? 8.665 6.318 -6.668 1.00 68.94 169 ARG A N 1
ATOM 1284 C CA . ARG A 1 169 ? 7.231 6.562 -6.908 1.00 68.94 169 ARG A CA 1
ATOM 1285 C C . ARG A 1 169 ? 6.970 7.808 -7.762 1.00 68.94 169 ARG A C 1
ATOM 1287 O O . ARG A 1 169 ? 5.927 7.898 -8.398 1.00 68.94 169 ARG A O 1
ATOM 1294 N N . HIS A 1 170 ? 7.898 8.767 -7.791 1.00 60.09 170 HIS A N 1
ATOM 1295 C CA . HIS A 1 170 ? 7.717 10.053 -8.473 1.00 60.09 170 HIS A CA 1
ATOM 1296 C C . HIS A 1 170 ? 8.414 10.154 -9.839 1.00 60.09 170 HIS A C 1
ATOM 1298 O O . HIS A 1 170 ? 8.188 11.132 -10.562 1.00 60.09 170 HIS A O 1
ATOM 1304 N N . ILE A 1 171 ? 9.240 9.168 -10.214 1.00 56.28 171 ILE A N 1
ATOM 1305 C CA . ILE A 1 171 ? 10.013 9.194 -11.470 1.00 56.28 171 ILE A CA 1
ATOM 1306 C C . ILE A 1 171 ? 9.090 9.187 -12.711 1.00 56.28 171 ILE A C 1
ATOM 1308 O O . ILE A 1 171 ? 9.458 9.757 -13.738 1.00 56.28 171 ILE A O 1
ATOM 1312 N N . ASP A 1 172 ? 7.847 8.707 -12.595 1.00 44.81 172 ASP A N 1
ATOM 1313 C CA . ASP A 1 172 ? 6.858 8.680 -13.690 1.00 44.81 172 ASP A CA 1
ATOM 1314 C C . ASP A 1 172 ? 6.241 10.036 -14.078 1.00 44.81 172 ASP A C 1
ATOM 1316 O O . ASP A 1 172 ? 5.531 10.137 -15.081 1.00 44.81 172 ASP A O 1
ATOM 1320 N N . THR A 1 173 ? 6.537 11.125 -13.362 1.00 37.94 173 THR A N 1
ATOM 1321 C CA . THR A 1 173 ? 6.064 12.463 -13.778 1.00 37.94 173 THR A CA 1
ATOM 1322 C C . THR A 1 173 ? 6.915 13.095 -14.887 1.00 37.94 173 THR A C 1
ATOM 1324 O O . THR A 1 173 ? 6.512 14.093 -15.489 1.00 37.94 173 THR A O 1
ATOM 1327 N N . ALA A 1 174 ? 8.057 12.495 -15.235 1.00 33.69 174 ALA A N 1
ATOM 1328 C CA . ALA A 1 174 ? 8.894 12.921 -16.350 1.00 33.69 174 ALA A CA 1
ATOM 1329 C C . ALA A 1 174 ? 8.747 11.957 -17.537 1.00 33.69 174 ALA A C 1
ATOM 1331 O O . ALA A 1 174 ? 9.645 11.171 -17.831 1.00 33.69 174 ALA A O 1
ATOM 1332 N N . LYS A 1 175 ? 7.616 12.051 -18.253 1.00 31.41 175 LYS A N 1
ATOM 1333 C CA . LYS A 1 175 ? 7.450 11.452 -19.588 1.00 31.41 175 LYS A CA 1
ATOM 1334 C C . LYS A 1 175 ? 8.688 11.729 -20.457 1.00 31.41 175 LYS A C 1
ATOM 1336 O O . LYS A 1 175 ? 8.956 12.898 -20.751 1.00 31.41 175 LYS A O 1
ATOM 1341 N N . PRO A 1 176 ? 9.385 10.710 -20.981 1.00 33.88 176 PRO A N 1
ATOM 1342 C CA . PRO A 1 176 ? 10.068 10.858 -22.250 1.00 33.88 176 PRO A CA 1
ATOM 1343 C C . PRO A 1 176 ? 8.989 10.900 -23.339 1.00 33.88 176 PRO A C 1
ATOM 1345 O O . PRO A 1 176 ? 8.102 10.048 -23.379 1.00 33.88 176 PRO A O 1
ATOM 1348 N N . ASP A 1 177 ? 9.049 11.909 -24.205 1.00 36.84 177 ASP A N 1
ATOM 1349 C CA . ASP A 1 177 ? 8.232 12.031 -25.413 1.00 36.84 177 ASP A CA 1
ATOM 1350 C C . ASP A 1 177 ? 8.247 10.719 -26.221 1.00 36.84 177 ASP A C 1
ATOM 1352 O O . ASP A 1 177 ? 9.175 10.442 -26.980 1.00 36.84 177 ASP A O 1
ATOM 1356 N N . ALA A 1 178 ? 7.190 9.920 -26.092 1.00 34.34 178 ALA A N 1
ATOM 1357 C CA . ALA A 1 178 ? 6.880 8.812 -26.988 1.00 34.34 178 ALA A CA 1
ATOM 1358 C C . ALA A 1 178 ? 5.781 9.241 -27.971 1.00 34.34 178 ALA A C 1
ATOM 1360 O O . ALA A 1 178 ? 4.746 8.600 -28.122 1.00 34.34 178 ALA A O 1
ATOM 1361 N N . SER A 1 179 ? 6.014 10.359 -28.661 1.00 35.59 179 SER A N 1
ATOM 1362 C CA . SER A 1 179 ? 5.326 10.684 -29.911 1.00 35.59 179 SER A CA 1
ATOM 1363 C C . SER A 1 179 ? 6.169 10.173 -31.077 1.00 35.59 179 SER A C 1
ATOM 1365 O O . SER A 1 179 ? 6.884 10.935 -31.720 1.00 35.59 179 SER A O 1
ATOM 1367 N N . ALA A 1 180 ? 6.141 8.857 -31.301 1.00 35.78 180 ALA A N 1
ATOM 1368 C CA . ALA A 1 180 ? 6.417 8.216 -32.589 1.00 35.78 180 ALA A CA 1
ATOM 1369 C C . ALA A 1 180 ? 6.316 6.696 -32.428 1.00 35.78 180 ALA A C 1
ATOM 1371 O O . ALA A 1 180 ? 7.288 6.062 -32.035 1.00 35.78 180 ALA A O 1
ATOM 1372 N N . LEU A 1 181 ? 5.135 6.145 -32.728 1.00 33.41 181 LEU A N 1
ATOM 1373 C CA . LEU A 1 181 ? 4.875 4.874 -33.436 1.00 33.41 181 LEU A CA 1
ATOM 1374 C C . LEU A 1 181 ? 3.413 4.456 -33.198 1.00 33.41 181 LEU A C 1
ATOM 1376 O O . LEU A 1 181 ? 3.108 3.366 -32.735 1.00 33.41 181 LEU A O 1
ATOM 1380 N N . ALA A 1 182 ? 2.478 5.342 -33.542 1.00 37.12 182 ALA A N 1
ATOM 1381 C CA . ALA A 1 182 ? 1.086 4.957 -33.714 1.00 37.12 182 ALA A CA 1
ATOM 1382 C C . ALA A 1 182 ? 0.901 4.450 -35.146 1.00 37.12 182 ALA A C 1
ATOM 1384 O O . ALA A 1 182 ? 0.621 5.275 -36.007 1.00 37.12 182 ALA A O 1
ATOM 1385 N N . GLN A 1 183 ? 1.094 3.146 -35.391 1.00 38.03 183 GLN A N 1
ATOM 1386 C CA . GLN A 1 183 ? 0.410 2.365 -36.442 1.00 38.03 183 GLN A CA 1
ATOM 1387 C C . GLN A 1 183 ? 0.496 0.859 -36.137 1.00 38.03 183 GLN A C 1
ATOM 1389 O O . GLN A 1 183 ? 1.437 0.194 -36.560 1.00 38.03 183 GLN A O 1
ATOM 1394 N N . ALA A 1 184 ? -0.522 0.318 -35.474 1.00 32.53 184 ALA A N 1
ATOM 1395 C CA . ALA A 1 184 ? -1.075 -0.999 -35.781 1.00 32.53 184 ALA A CA 1
ATOM 1396 C C . ALA A 1 184 ? -2.508 -1.026 -35.240 1.00 32.53 184 ALA A C 1
ATOM 1398 O O . ALA A 1 184 ? -2.746 -0.756 -34.069 1.00 32.53 184 ALA A O 1
ATOM 1399 N N . SER A 1 185 ? -3.464 -1.238 -36.137 1.00 42.16 185 SER A N 1
ATOM 1400 C CA . SER A 1 185 ? -4.856 -1.492 -35.796 1.00 42.16 185 SER A CA 1
ATOM 1401 C C . SER A 1 185 ? -4.972 -2.948 -35.375 1.00 42.16 185 SER A C 1
ATOM 1403 O O . SER A 1 185 ? -4.745 -3.818 -36.211 1.00 42.16 185 SER A O 1
ATOM 1405 N N . GLU A 1 186 ? -5.356 -3.197 -34.131 1.00 37.72 186 GLU A N 1
ATOM 1406 C CA . GLU A 1 186 ? -5.906 -4.476 -33.690 1.00 37.72 186 GLU A CA 1
ATOM 1407 C C . GLU A 1 186 ? -7.155 -4.155 -32.864 1.00 37.72 186 GLU A C 1
ATOM 1409 O O . GLU A 1 186 ? -7.134 -3.289 -31.990 1.00 37.72 186 GLU A O 1
ATOM 1414 N N . GLU A 1 187 ? -8.279 -4.765 -33.240 1.00 40.94 187 GLU A N 1
ATOM 1415 C CA . GLU A 1 187 ? -9.481 -4.810 -32.407 1.00 40.94 187 GLU A CA 1
ATOM 1416 C C . GLU A 1 187 ? -9.086 -5.375 -31.030 1.00 40.94 187 GLU A C 1
ATOM 1418 O O . GLU A 1 187 ? -8.276 -6.308 -30.992 1.00 40.94 187 GLU A O 1
ATOM 1423 N N . PRO A 1 188 ? -9.600 -4.830 -29.909 1.00 41.66 188 PRO A N 1
ATOM 1424 C CA . PRO A 1 188 ? -9.282 -5.376 -28.597 1.00 41.66 188 PRO A CA 1
ATOM 1425 C C . PRO A 1 188 ? -9.730 -6.845 -28.565 1.00 41.66 188 PRO A C 1
ATOM 1427 O O . PRO A 1 188 ? -10.828 -7.151 -29.045 1.00 41.66 188 PRO A O 1
ATOM 1430 N N . PRO A 1 189 ? -8.896 -7.771 -28.063 1.00 44.28 189 PRO A N 1
ATOM 1431 C CA . PRO A 1 189 ? -9.280 -9.171 -27.970 1.00 44.28 189 PRO A CA 1
ATOM 1432 C C . PRO A 1 189 ? -10.563 -9.278 -27.134 1.00 44.28 189 PRO A C 1
ATOM 1434 O O . PRO A 1 189 ? -10.682 -8.646 -26.088 1.00 44.28 189 PRO A O 1
ATOM 1437 N N . GLU A 1 190 ? -11.538 -10.072 -27.592 1.00 51.97 190 GLU A N 1
ATOM 1438 C CA . GLU A 1 190 ? -12.857 -10.225 -26.941 1.00 51.97 190 GLU A CA 1
ATOM 1439 C C . GLU A 1 190 ? -12.749 -10.552 -25.432 1.00 51.97 190 GLU A C 1
ATOM 1441 O O . GLU A 1 190 ? -13.617 -10.171 -24.649 1.00 51.97 190 GLU A O 1
ATOM 1446 N N . HIS A 1 191 ? -11.644 -11.178 -25.012 1.00 51.69 191 HIS A N 1
ATOM 1447 C CA . HIS A 1 191 ? -11.336 -11.509 -23.619 1.00 51.69 191 HIS A CA 1
ATOM 1448 C C . HIS A 1 191 ? -11.074 -10.297 -22.706 1.00 51.69 191 HIS A C 1
ATOM 1450 O O . HIS A 1 191 ? -11.448 -10.346 -21.536 1.00 51.69 191 HIS A O 1
ATOM 1456 N N . ASP A 1 192 ? -10.511 -9.198 -23.217 1.00 66.06 192 ASP A N 1
ATOM 1457 C CA . ASP A 1 192 ? -10.273 -7.988 -22.411 1.00 66.06 192 ASP A CA 1
ATOM 1458 C C . ASP A 1 192 ? -11.589 -7.254 -22.119 1.00 66.06 192 ASP A C 1
ATOM 1460 O O . ASP A 1 192 ? -11.738 -6.588 -21.096 1.00 66.06 192 ASP A O 1
ATOM 1464 N N . THR A 1 193 ? -12.578 -7.411 -23.006 1.00 77.56 193 THR A N 1
ATOM 1465 C CA . THR A 1 193 ? -13.909 -6.815 -22.830 1.00 77.56 193 THR A CA 1
ATOM 1466 C C . THR A 1 193 ? -14.715 -7.574 -21.776 1.00 77.56 193 THR A C 1
ATOM 1468 O O . THR A 1 193 ? -15.300 -6.940 -20.904 1.00 77.56 193 THR A O 1
ATOM 1471 N N . GLU A 1 194 ? -14.687 -8.912 -21.790 1.00 78.44 194 GLU A N 1
ATOM 1472 C CA . GLU A 1 194 ? -15.356 -9.748 -20.780 1.00 78.44 194 GLU A CA 1
ATOM 1473 C C . GLU A 1 194 ? -14.784 -9.510 -19.372 1.00 78.44 194 GLU A C 1
ATOM 1475 O O . GLU A 1 194 ? -15.538 -9.295 -18.424 1.00 78.44 194 GLU A O 1
ATOM 1480 N N . LEU A 1 195 ? -13.453 -9.470 -19.229 1.00 82.44 195 LEU A N 1
ATOM 1481 C CA . LEU A 1 195 ? -12.814 -9.177 -17.941 1.00 82.44 195 LEU A CA 1
ATOM 1482 C C . LEU A 1 195 ? -13.141 -7.764 -17.446 1.00 82.44 195 LEU A C 1
ATOM 1484 O O . LEU A 1 195 ? -13.407 -7.582 -16.259 1.00 82.44 195 LEU A O 1
ATOM 1488 N N . ARG A 1 196 ? -13.173 -6.772 -18.345 1.00 88.06 196 ARG A N 1
ATOM 1489 C CA . ARG A 1 196 ? -13.581 -5.401 -18.011 1.00 88.06 196 ARG A CA 1
ATOM 1490 C C . ARG A 1 196 ? -15.044 -5.330 -17.569 1.00 88.06 196 ARG A C 1
ATOM 1492 O O . ARG A 1 196 ? -15.342 -4.578 -16.648 1.00 88.06 196 ARG A O 1
ATOM 1499 N N . GLU A 1 197 ? -15.949 -6.081 -18.193 1.00 88.50 197 GLU A N 1
ATOM 1500 C CA . GLU A 1 197 ? -17.362 -6.136 -17.792 1.00 88.50 197 GLU A CA 1
ATOM 1501 C C . GLU A 1 197 ? -17.541 -6.768 -16.407 1.00 88.50 197 GLU A C 1
ATOM 1503 O O . GLU A 1 197 ? -18.236 -6.189 -15.573 1.00 88.50 197 GLU A O 1
ATOM 1508 N N . ILE A 1 198 ? -16.856 -7.885 -16.132 1.00 87.38 198 ILE A N 1
ATOM 1509 C CA . ILE A 1 198 ? -16.853 -8.530 -14.808 1.00 87.38 198 ILE A CA 1
ATOM 1510 C C . ILE A 1 198 ? -16.295 -7.572 -13.750 1.00 87.38 198 ILE A C 1
ATOM 1512 O O . ILE A 1 198 ? -16.912 -7.379 -12.705 1.00 87.38 198 ILE A O 1
ATOM 1516 N N . PHE A 1 199 ? -15.161 -6.927 -14.042 1.00 93.19 199 PHE A N 1
ATOM 1517 C CA . PHE A 1 199 ? -14.574 -5.925 -13.156 1.00 93.19 199 PHE A CA 1
ATOM 1518 C C . PHE A 1 199 ? -15.536 -4.769 -12.877 1.00 93.19 199 PHE A C 1
ATOM 1520 O O . PHE A 1 199 ? -15.611 -4.303 -11.747 1.00 93.19 199 PHE A O 1
ATOM 1527 N N . LEU A 1 200 ? -16.269 -4.285 -13.884 1.00 93.88 200 LEU A N 1
ATOM 1528 C CA . LEU A 1 200 ? -17.237 -3.210 -13.683 1.00 93.88 200 LEU A CA 1
ATOM 1529 C C . LEU A 1 200 ? -18.405 -3.657 -12.799 1.00 93.88 200 LEU A C 1
ATOM 1531 O O . LEU A 1 200 ? -18.798 -2.891 -11.925 1.00 93.88 200 LEU A O 1
ATOM 1535 N N . GLU A 1 201 ? -18.952 -4.857 -13.010 1.00 87.06 201 GLU A N 1
ATOM 1536 C CA . GLU A 1 201 ? -20.033 -5.404 -12.177 1.00 87.06 201 GLU A CA 1
ATOM 1537 C C . GLU A 1 201 ? -19.598 -5.495 -10.708 1.00 87.06 201 GLU A C 1
ATOM 1539 O O . GLU A 1 201 ? -20.244 -4.912 -9.839 1.00 87.06 201 GLU A O 1
ATOM 1544 N N . GLU A 1 202 ? -18.441 -6.109 -10.450 1.00 91.31 202 GLU A N 1
ATOM 1545 C CA . GLU A 1 202 ? -17.876 -6.212 -9.103 1.00 91.31 202 GLU A CA 1
ATOM 1546 C C . GLU A 1 202 ? -17.484 -4.839 -8.530 1.00 91.31 202 GLU A C 1
ATOM 1548 O O . GLU A 1 202 ? -17.737 -4.546 -7.364 1.00 91.31 202 GLU A O 1
ATOM 1553 N N . GLY A 1 203 ? -16.916 -3.953 -9.350 1.00 95.06 203 GLY A N 1
ATOM 1554 C CA . GLY A 1 203 ? -16.483 -2.622 -8.938 1.00 95.06 203 GLY A CA 1
ATOM 1555 C C . GLY A 1 203 ? -17.632 -1.742 -8.444 1.00 95.06 203 GLY A C 1
ATOM 1556 O O . GLY A 1 203 ? -17.459 -1.016 -7.465 1.00 95.06 203 GLY A O 1
ATOM 1557 N N . PHE A 1 204 ? -18.813 -1.813 -9.073 1.00 95.81 204 PHE A N 1
ATOM 1558 C CA . PHE A 1 204 ? -19.993 -1.079 -8.596 1.00 95.81 204 PHE A CA 1
ATOM 1559 C C . PHE A 1 204 ? -20.519 -1.628 -7.267 1.00 95.81 204 PHE A C 1
ATOM 1561 O O . PHE A 1 204 ? -20.849 -0.828 -6.389 1.00 95.81 204 PHE A O 1
ATOM 1568 N N . ASP A 1 205 ? -20.548 -2.952 -7.095 1.00 90.31 205 ASP A N 1
ATOM 1569 C CA . ASP A 1 205 ? -20.941 -3.584 -5.830 1.00 90.31 205 ASP A CA 1
ATOM 1570 C C . ASP A 1 205 ? -19.972 -3.202 -4.699 1.00 90.31 205 ASP A C 1
ATOM 1572 O O . ASP A 1 205 ? -20.392 -2.862 -3.588 1.00 90.31 205 ASP A O 1
ATOM 1576 N N . ILE A 1 206 ? -18.667 -3.190 -4.994 1.00 94.75 206 ILE A N 1
ATOM 1577 C CA . ILE A 1 206 ? -17.630 -2.772 -4.051 1.00 94.75 206 ILE A CA 1
ATOM 1578 C C . ILE A 1 206 ? -17.802 -1.301 -3.666 1.00 94.75 206 ILE A C 1
ATOM 1580 O O . ILE A 1 206 ? -17.788 -0.995 -2.479 1.00 94.75 206 ILE A O 1
ATOM 1584 N N . ILE A 1 207 ? -17.992 -0.389 -4.625 1.00 97.06 207 ILE A N 1
ATOM 1585 C CA . ILE A 1 207 ? -18.161 1.041 -4.322 1.00 97.06 207 ILE A CA 1
ATOM 1586 C C . ILE A 1 207 ? -19.446 1.321 -3.532 1.00 97.06 207 ILE A C 1
ATOM 1588 O O . ILE A 1 207 ? -19.455 2.192 -2.659 1.00 97.06 207 ILE A O 1
ATOM 1592 N N . GLU A 1 208 ? -20.528 0.578 -3.774 1.00 94.69 208 GLU A N 1
ATOM 1593 C CA . GLU A 1 208 ? -21.735 0.675 -2.948 1.00 94.69 208 GLU A CA 1
ATOM 1594 C C . GLU A 1 208 ? -21.466 0.208 -1.506 1.00 94.69 208 GLU A C 1
ATOM 1596 O O . GLU A 1 208 ? -21.817 0.909 -0.546 1.00 94.69 208 GLU A O 1
ATOM 1601 N N . SER A 1 209 ? -20.808 -0.946 -1.345 1.00 94.56 209 SER A N 1
ATOM 1602 C CA . SER A 1 209 ? -20.408 -1.488 -0.039 1.00 94.56 209 SER A CA 1
ATOM 1603 C C . SER A 1 209 ? -19.493 -0.524 0.719 1.00 94.56 209 SER A C 1
ATOM 1605 O O . SER A 1 209 ? -19.777 -0.160 1.869 1.00 94.56 209 SER A O 1
ATOM 1607 N N . SER A 1 210 ? -18.444 -0.043 0.053 1.00 95.94 210 SER A N 1
ATOM 1608 C CA . SER A 1 210 ? -17.424 0.824 0.627 1.00 95.94 210 SER A CA 1
ATOM 1609 C C . SER A 1 210 ? -17.999 2.197 0.977 1.00 95.94 210 SER A C 1
ATOM 1611 O O . SER A 1 210 ? -17.726 2.720 2.055 1.00 95.94 210 SER A O 1
ATOM 1613 N N . GLY A 1 211 ? -18.888 2.754 0.148 1.00 96.19 211 GLY A N 1
ATOM 1614 C CA . GLY A 1 211 ? -19.613 3.986 0.457 1.00 96.19 211 GLY A CA 1
ATOM 1615 C C . GLY A 1 211 ? -20.497 3.850 1.702 1.00 96.19 211 GLY A C 1
ATOM 1616 O O . GLY A 1 211 ? -20.503 4.725 2.573 1.00 96.19 211 GLY A O 1
ATOM 1617 N N . ALA A 1 212 ? -21.206 2.726 1.851 1.00 94.75 212 ALA A N 1
ATOM 1618 C CA . ALA A 1 212 ? -22.009 2.459 3.044 1.00 94.75 212 ALA A CA 1
ATOM 1619 C C . ALA A 1 212 ? -21.146 2.267 4.304 1.00 94.75 212 ALA A C 1
ATOM 1621 O O . ALA A 1 212 ? -21.508 2.753 5.381 1.00 94.75 212 ALA A O 1
ATOM 1622 N N . ALA A 1 213 ? -20.009 1.575 4.181 1.00 96.06 213 ALA A N 1
ATOM 1623 C CA . ALA A 1 213 ? -19.042 1.413 5.263 1.00 96.06 213 ALA A CA 1
ATOM 1624 C C . ALA A 1 213 ? -18.430 2.757 5.685 1.00 96.06 213 ALA A C 1
ATOM 1626 O O . ALA A 1 213 ? -18.378 3.065 6.876 1.00 96.06 213 ALA A O 1
ATOM 1627 N N . LEU A 1 214 ? -18.081 3.617 4.721 1.00 97.81 214 LEU A N 1
ATOM 1628 C CA . LEU A 1 214 ? -17.572 4.962 4.981 1.00 97.81 214 LEU A CA 1
ATOM 1629 C C . LEU A 1 214 ? -18.578 5.792 5.785 1.00 97.81 214 LEU A C 1
ATOM 1631 O O . LEU A 1 214 ? -18.197 6.411 6.773 1.00 97.81 214 LEU A O 1
ATOM 1635 N N . VAL A 1 215 ? -19.863 5.777 5.419 1.00 97.38 215 VAL A N 1
ATOM 1636 C CA . VAL A 1 215 ? -20.907 6.507 6.163 1.00 97.38 215 VAL A CA 1
ATOM 1637 C C . VAL A 1 215 ? -21.036 5.996 7.601 1.00 97.38 215 VAL A C 1
ATOM 1639 O O . VAL A 1 215 ? -21.172 6.791 8.534 1.00 97.38 215 VAL A O 1
ATOM 1642 N N . ARG A 1 216 ? -20.984 4.674 7.806 1.00 97.50 216 ARG A N 1
ATOM 1643 C CA . ARG A 1 216 ? -21.030 4.072 9.149 1.00 97.50 216 ARG A CA 1
ATOM 1644 C C . ARG A 1 216 ? -19.812 4.454 9.982 1.00 97.50 216 ARG A C 1
ATOM 1646 O O . ARG A 1 216 ? -19.973 4.821 11.143 1.00 97.50 216 ARG A O 1
ATOM 1653 N N . TRP A 1 217 ? -18.628 4.427 9.382 1.00 97.31 217 TRP A N 1
ATOM 1654 C CA . TRP A 1 217 ? -17.396 4.861 10.027 1.00 97.31 217 TRP A CA 1
ATOM 1655 C C . TRP A 1 217 ? -17.400 6.364 10.340 1.00 97.31 217 TRP A C 1
ATOM 1657 O O . TRP A 1 217 ? -17.014 6.765 11.428 1.00 97.31 217 TRP A O 1
ATOM 1667 N N . GLN A 1 218 ? -17.915 7.220 9.456 1.00 95.94 218 GLN A N 1
ATOM 1668 C CA . GLN A 1 218 ? -18.045 8.657 9.736 1.00 95.94 218 GLN A CA 1
ATOM 1669 C C . GLN A 1 218 ? -18.986 8.944 10.918 1.00 95.94 218 GLN A C 1
ATOM 1671 O O . GLN A 1 218 ? -18.790 9.923 11.640 1.00 95.94 218 GLN A O 1
ATOM 1676 N N . ALA A 1 219 ? -20.006 8.104 11.127 1.00 95.69 219 ALA A N 1
ATOM 1677 C CA . ALA A 1 219 ? -20.906 8.210 12.273 1.00 95.69 219 ALA A CA 1
ATOM 1678 C C . ALA A 1 219 ? -20.254 7.751 13.591 1.00 95.69 219 ALA A C 1
ATOM 1680 O O . ALA A 1 219 ? -20.613 8.263 14.653 1.00 95.69 219 ALA A O 1
ATOM 1681 N N . ASP A 1 220 ? -19.307 6.813 13.524 1.00 95.00 220 ASP A N 1
ATOM 1682 C CA . ASP A 1 220 ? -18.499 6.351 14.655 1.00 95.00 220 ASP A CA 1
ATOM 1683 C C . ASP A 1 220 ? -17.043 6.067 14.223 1.00 95.00 220 ASP A C 1
ATOM 1685 O O . ASP A 1 220 ? -16.714 4.931 13.863 1.00 95.00 220 ASP A O 1
ATOM 1689 N N . PRO A 1 221 ? -16.149 7.077 14.273 1.00 91.31 221 PRO A N 1
ATOM 1690 C CA . PRO A 1 221 ? -14.779 6.946 13.764 1.00 91.31 221 PRO A CA 1
ATOM 1691 C C . PRO A 1 221 ? -13.884 5.963 14.529 1.00 91.31 221 PRO A C 1
ATOM 1693 O O . PRO A 1 221 ? -12.779 5.673 14.076 1.00 91.31 221 PRO A O 1
ATOM 1696 N N . HIS A 1 222 ? -14.341 5.446 15.675 1.00 88.44 222 HIS A N 1
ATOM 1697 C CA . HIS A 1 222 ? -13.634 4.416 16.445 1.00 88.44 222 HIS A CA 1
ATOM 1698 C C . HIS A 1 222 ? -14.047 2.994 16.037 1.00 88.44 222 HIS A C 1
ATOM 1700 O O . HIS A 1 222 ? -13.527 2.015 16.576 1.00 88.44 222 HIS A O 1
ATOM 1706 N N . ASN A 1 223 ? -14.995 2.854 15.107 1.00 92.25 223 ASN A N 1
ATOM 1707 C CA . ASN A 1 223 ? -15.464 1.562 14.638 1.00 92.25 223 ASN A CA 1
ATOM 1708 C C . ASN A 1 223 ? -14.471 0.940 13.641 1.00 92.25 223 ASN A C 1
ATOM 1710 O O . ASN A 1 223 ? -14.596 1.096 12.424 1.00 92.25 223 ASN A O 1
ATOM 1714 N N . MET A 1 224 ? -13.493 0.204 14.175 1.00 92.56 224 MET A N 1
ATOM 1715 C CA . MET A 1 224 ? -12.433 -0.442 13.390 1.00 92.56 224 MET A CA 1
ATOM 1716 C C . MET A 1 224 ? -12.942 -1.518 12.428 1.00 92.56 224 MET A C 1
ATOM 1718 O O . MET A 1 224 ? -12.318 -1.750 11.399 1.00 92.56 224 MET A O 1
ATOM 1722 N N . LEU A 1 225 ? -14.107 -2.118 12.698 1.00 93.44 225 LEU A N 1
ATOM 1723 C CA . LEU A 1 225 ? -14.711 -3.092 11.787 1.00 93.44 225 LEU A CA 1
ATOM 1724 C C . LEU A 1 225 ? -15.030 -2.465 10.422 1.00 93.44 225 LEU A C 1
ATOM 1726 O O . LEU A 1 225 ? -14.851 -3.101 9.389 1.00 93.44 225 LEU A O 1
ATOM 1730 N N . GLU A 1 226 ? -15.493 -1.213 10.401 1.00 96.62 226 GLU A N 1
ATOM 1731 C CA . GLU A 1 226 ? -15.768 -0.525 9.136 1.00 96.62 226 GLU A CA 1
ATOM 1732 C C . GLU A 1 226 ? -14.466 -0.149 8.416 1.00 96.62 226 GLU A C 1
ATOM 1734 O O . GLU A 1 226 ? -14.423 -0.218 7.193 1.00 96.62 226 GLU A O 1
ATOM 1739 N N . VAL A 1 227 ? -13.387 0.162 9.149 1.00 96.75 227 VAL A N 1
ATOM 1740 C CA . VAL A 1 227 ? -12.047 0.377 8.567 1.00 96.75 227 VAL A CA 1
ATOM 1741 C C . VAL A 1 227 ? -11.533 -0.902 7.896 1.00 96.75 227 VAL A C 1
ATOM 1743 O O . VAL A 1 227 ? -11.051 -0.846 6.768 1.00 96.75 227 VAL A O 1
ATOM 1746 N N . GLU A 1 228 ? -11.691 -2.063 8.535 1.00 90.94 228 GLU A N 1
ATOM 1747 C CA . GLU A 1 228 ? -11.328 -3.363 7.952 1.00 90.94 228 GLU A CA 1
ATOM 1748 C C . GLU A 1 228 ? -12.148 -3.694 6.695 1.00 90.94 228 GLU A C 1
ATOM 1750 O O . GLU A 1 228 ? -11.600 -4.200 5.712 1.00 90.94 228 GLU A O 1
ATOM 1755 N N . ASN A 1 229 ? -13.454 -3.398 6.705 1.00 91.25 229 ASN A N 1
ATOM 1756 C CA . ASN A 1 229 ? -14.310 -3.569 5.528 1.00 91.25 229 ASN A CA 1
ATOM 1757 C C . ASN A 1 229 ? -13.845 -2.668 4.377 1.00 91.25 229 ASN A C 1
ATOM 1759 O O . ASN A 1 229 ? -13.681 -3.145 3.259 1.00 91.25 229 ASN A O 1
ATOM 1763 N N . LEU A 1 230 ? -13.562 -1.393 4.664 1.00 97.75 230 LEU A N 1
ATOM 1764 C CA . LEU A 1 230 ? -13.067 -0.422 3.687 1.00 97.75 230 LEU A CA 1
ATOM 1765 C C . LEU A 1 230 ? -11.727 -0.850 3.078 1.00 97.75 230 LEU A C 1
ATOM 1767 O O . LEU A 1 230 ? -11.565 -0.772 1.862 1.00 97.75 230 LEU A O 1
ATOM 1771 N N . LEU A 1 231 ? -10.792 -1.345 3.896 1.00 95.38 231 LEU A N 1
ATOM 1772 C CA . LEU A 1 231 ? -9.513 -1.881 3.422 1.00 95.38 231 LEU A CA 1
ATOM 1773 C C . LEU A 1 231 ? -9.708 -3.078 2.491 1.00 95.38 231 LEU A C 1
ATOM 1775 O O . LEU A 1 231 ? -9.098 -3.129 1.428 1.00 95.38 231 LEU A O 1
ATOM 1779 N N . ARG A 1 232 ? -10.575 -4.030 2.854 1.00 92.81 232 ARG A N 1
ATOM 1780 C CA . ARG A 1 232 ? -10.856 -5.204 2.015 1.00 92.81 232 ARG A CA 1
ATOM 1781 C C . ARG A 1 232 ? -11.489 -4.820 0.680 1.00 92.81 232 ARG A C 1
ATOM 1783 O O . ARG A 1 232 ? -11.080 -5.343 -0.358 1.00 92.81 232 ARG A O 1
ATOM 1790 N N . ASP A 1 233 ? -12.480 -3.939 0.725 1.00 95.31 233 ASP A N 1
ATOM 1791 C CA . ASP A 1 233 ? -13.215 -3.468 -0.445 1.00 95.31 233 ASP A CA 1
ATOM 1792 C C . ASP A 1 233 ? -12.256 -2.755 -1.410 1.00 95.31 233 ASP A C 1
ATOM 1794 O O . ASP A 1 233 ? -12.157 -3.128 -2.580 1.00 95.31 233 ASP A O 1
ATOM 1798 N N . LEU A 1 234 ? -11.450 -1.814 -0.908 1.00 96.62 234 LEU A N 1
ATOM 1799 C CA . LEU A 1 234 ? -10.464 -1.101 -1.723 1.00 96.62 234 LEU A CA 1
ATOM 1800 C C . LEU A 1 234 ? -9.351 -2.012 -2.246 1.00 96.62 234 LEU A C 1
ATOM 1802 O O . LEU A 1 234 ? -9.009 -1.902 -3.420 1.00 96.62 234 LEU A O 1
ATOM 1806 N N . HIS A 1 235 ? -8.864 -2.962 -1.444 1.00 91.19 235 HIS A N 1
ATOM 1807 C CA . HIS A 1 235 ? -7.865 -3.939 -1.883 1.00 91.19 235 HIS A CA 1
ATOM 1808 C C . HIS A 1 235 ? -8.368 -4.796 -3.048 1.00 91.19 235 HIS A C 1
ATOM 1810 O O . HIS A 1 235 ? -7.642 -5.048 -4.014 1.00 91.19 235 HIS A O 1
ATOM 1816 N N . THR A 1 236 ? -9.632 -5.216 -2.978 1.00 88.69 236 THR A N 1
ATOM 1817 C CA . THR A 1 236 ? -10.280 -5.994 -4.039 1.00 88.69 236 THR A CA 1
ATOM 1818 C C . THR A 1 236 ? -10.480 -5.136 -5.289 1.00 88.69 236 THR A C 1
ATOM 1820 O O . THR A 1 236 ? -10.123 -5.564 -6.387 1.00 88.69 236 THR A O 1
ATOM 1823 N N . LEU A 1 237 ? -10.947 -3.890 -5.130 1.00 95.81 237 LEU A N 1
ATOM 1824 C CA . LEU A 1 237 ? -11.109 -2.940 -6.234 1.00 95.81 237 LEU A CA 1
ATOM 1825 C C . LEU A 1 237 ? -9.778 -2.632 -6.926 1.00 95.81 237 LEU A C 1
ATOM 1827 O O . LEU A 1 237 ? -9.704 -2.636 -8.155 1.00 95.81 237 LEU A O 1
ATOM 1831 N N . LYS A 1 238 ? -8.720 -2.396 -6.144 1.00 93.31 238 LYS A N 1
ATOM 1832 C CA . LYS A 1 238 ? -7.360 -2.180 -6.633 1.00 93.31 238 LYS A CA 1
ATOM 1833 C C . LYS A 1 238 ? -6.895 -3.385 -7.440 1.00 93.31 238 LYS A C 1
ATOM 1835 O O . LYS A 1 238 ? -6.521 -3.219 -8.598 1.00 93.31 238 LYS A O 1
ATOM 1840 N N . GLY A 1 239 ? -6.959 -4.587 -6.862 1.00 81.31 239 GLY A N 1
ATOM 1841 C CA . GLY A 1 239 ? -6.566 -5.826 -7.533 1.00 81.31 239 GLY A CA 1
ATOM 1842 C C . GLY A 1 239 ? -7.303 -6.025 -8.859 1.00 81.31 239 GLY A C 1
ATOM 1843 O O . GLY A 1 239 ? -6.664 -6.230 -9.891 1.00 81.31 239 GLY A O 1
ATOM 1844 N N . GLY A 1 240 ? -8.629 -5.862 -8.854 1.00 89.38 240 GLY A N 1
ATOM 1845 C CA . GLY A 1 240 ? -9.458 -5.931 -10.056 1.00 89.38 240 GLY A CA 1
ATOM 1846 C C . GLY A 1 240 ? -9.053 -4.900 -11.112 1.00 89.38 240 GLY A C 1
ATOM 1847 O O . GLY A 1 240 ? -8.825 -5.262 -12.265 1.00 89.38 240 GLY A O 1
ATOM 1848 N N . ALA A 1 241 ? -8.866 -3.636 -10.720 1.00 91.44 241 ALA A N 1
ATOM 1849 C CA . ALA A 1 241 ? -8.485 -2.559 -11.633 1.00 91.44 241 ALA A CA 1
ATOM 1850 C C . ALA A 1 241 ? -7.112 -2.801 -12.277 1.00 91.44 241 ALA A C 1
ATOM 1852 O O . ALA A 1 241 ? -6.928 -2.504 -13.458 1.00 91.44 241 ALA A O 1
ATOM 1853 N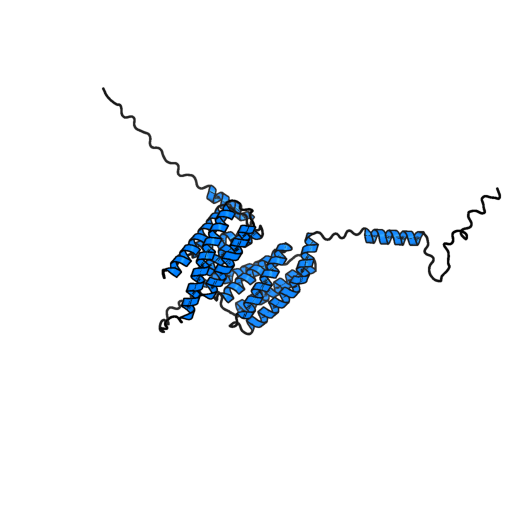 N . ARG A 1 242 ? -6.155 -3.371 -11.530 1.00 87.50 242 ARG A N 1
ATOM 1854 C CA . ARG A 1 242 ? -4.844 -3.772 -12.066 1.00 87.50 242 ARG A CA 1
ATOM 1855 C C . ARG A 1 242 ? -4.955 -4.943 -13.035 1.00 87.50 242 ARG A C 1
ATOM 1857 O O . ARG A 1 242 ? -4.307 -4.912 -14.076 1.00 87.50 242 ARG A O 1
ATOM 1864 N N . MET A 1 243 ? -5.795 -5.936 -12.732 1.00 84.25 243 MET A N 1
ATOM 1865 C CA . MET A 1 243 ? -6.018 -7.094 -13.606 1.00 84.25 243 MET A CA 1
ATOM 1866 C C . MET A 1 243 ? -6.594 -6.711 -14.973 1.00 84.25 243 MET A C 1
ATOM 1868 O O . MET A 1 243 ? -6.275 -7.373 -15.956 1.00 84.25 243 MET A O 1
ATOM 1872 N N . VAL A 1 244 ? -7.409 -5.653 -15.040 1.00 89.75 244 VAL A N 1
ATOM 1873 C CA . VAL A 1 244 ? -7.969 -5.124 -16.299 1.00 89.75 244 VAL A CA 1
ATOM 1874 C C . VAL A 1 244 ? -7.238 -3.882 -16.824 1.00 89.75 244 VAL A C 1
ATOM 1876 O O . VAL A 1 244 ? -7.754 -3.174 -17.685 1.00 89.75 244 VAL A O 1
ATOM 1879 N N . GLU A 1 245 ? -6.042 -3.603 -16.297 1.00 88.12 245 GLU A N 1
ATOM 1880 C CA . GLU A 1 245 ? -5.138 -2.529 -16.733 1.00 88.12 245 GLU A CA 1
ATOM 1881 C C . GLU A 1 245 ? -5.715 -1.094 -16.658 1.00 88.12 245 GLU A C 1
ATOM 1883 O O . GLU A 1 245 ? -5.253 -0.176 -17.341 1.00 88.12 245 GLU A O 1
ATOM 1888 N N . ILE A 1 246 ? -6.682 -0.839 -15.769 1.00 91.31 246 ILE A N 1
ATOM 1889 C CA . ILE A 1 246 ? -7.238 0.502 -15.518 1.00 91.31 246 ILE A CA 1
ATOM 1890 C C . ILE A 1 246 ? -6.465 1.165 -14.371 1.00 91.31 246 ILE A C 1
ATOM 1892 O O . ILE A 1 246 ? -6.956 1.337 -13.252 1.00 91.31 246 ILE A O 1
ATOM 1896 N N . ALA A 1 247 ? -5.222 1.550 -14.667 1.00 89.19 247 ALA A N 1
ATOM 1897 C CA . ALA A 1 247 ? -4.283 2.074 -13.673 1.00 89.19 247 ALA A CA 1
ATOM 1898 C C . ALA A 1 247 ? -4.822 3.238 -12.809 1.00 89.19 247 ALA A C 1
ATOM 1900 O O . ALA A 1 247 ? -4.623 3.174 -11.599 1.00 89.19 247 ALA A O 1
ATOM 1901 N N . PRO A 1 248 ? -5.555 4.242 -13.342 1.00 94.50 248 PRO A N 1
ATOM 1902 C CA . PRO A 1 248 ? -6.025 5.369 -12.527 1.00 94.50 248 PRO A CA 1
ATOM 1903 C C . PRO A 1 248 ? -6.951 4.985 -11.364 1.00 94.50 248 PRO A C 1
ATOM 1905 O O . PRO A 1 248 ? -6.881 5.609 -10.308 1.00 94.50 248 PRO A O 1
ATOM 1908 N N . ILE A 1 249 ? -7.787 3.952 -11.536 1.00 95.50 249 ILE A N 1
ATOM 1909 C CA . ILE A 1 249 ? -8.657 3.446 -10.461 1.00 95.50 249 ILE A CA 1
ATOM 1910 C C . ILE A 1 249 ? -7.808 2.751 -9.396 1.00 95.50 249 ILE A C 1
ATOM 1912 O O . ILE A 1 249 ? -7.961 3.031 -8.209 1.00 95.50 249 ILE A O 1
ATOM 1916 N N . GLY A 1 250 ? -6.882 1.886 -9.823 1.00 91.69 250 GLY A N 1
ATOM 1917 C CA . GLY A 1 250 ? -5.974 1.189 -8.913 1.00 91.69 250 GLY A CA 1
ATOM 1918 C C . GLY A 1 250 ? -5.081 2.144 -8.117 1.00 91.69 250 GLY A C 1
ATOM 1919 O O . GLY A 1 250 ? -4.886 1.942 -6.922 1.00 91.69 250 GLY A O 1
ATOM 1920 N N . ASP A 1 251 ? -4.587 3.211 -8.752 1.00 92.94 251 ASP A N 1
ATOM 1921 C CA . ASP A 1 251 ? -3.756 4.225 -8.100 1.00 92.94 251 ASP A CA 1
ATOM 1922 C C . ASP A 1 251 ? -4.529 4.944 -6.988 1.00 92.94 251 ASP A C 1
ATOM 1924 O O . ASP A 1 251 ? -4.047 5.021 -5.864 1.00 92.94 251 ASP A O 1
ATOM 1928 N N . LEU A 1 252 ? -5.743 5.434 -7.262 1.00 97.19 252 LEU A N 1
ATOM 1929 C CA . LEU A 1 252 ? -6.541 6.116 -6.240 1.00 97.19 252 LEU A CA 1
ATOM 1930 C C . LEU A 1 252 ? -6.988 5.164 -5.117 1.00 97.19 252 LEU A C 1
ATOM 1932 O O . LEU A 1 252 ? -6.959 5.557 -3.951 1.00 97.19 252 LEU A O 1
ATOM 1936 N N . ALA A 1 253 ? -7.368 3.924 -5.445 1.00 96.62 253 ALA A N 1
ATOM 1937 C CA . ALA A 1 253 ? -7.747 2.919 -4.451 1.00 96.62 253 ALA A CA 1
ATOM 1938 C C . ALA A 1 253 ? -6.596 2.618 -3.475 1.00 96.62 253 ALA A C 1
ATOM 1940 O O . ALA A 1 253 ? -6.813 2.610 -2.265 1.00 96.62 253 ALA A O 1
ATOM 1941 N N . HIS A 1 254 ? -5.365 2.482 -3.980 1.00 94.62 254 HIS A N 1
ATOM 1942 C CA . HIS A 1 254 ? -4.180 2.305 -3.139 1.00 94.62 254 HIS A CA 1
ATOM 1943 C C . HIS A 1 254 ? -3.943 3.506 -2.206 1.00 94.62 254 HIS A C 1
ATOM 1945 O O . HIS A 1 254 ? -3.724 3.339 -1.005 1.00 94.62 254 HIS A O 1
ATOM 1951 N N . GLU A 1 255 ? -4.021 4.739 -2.705 1.00 95.50 255 GLU A N 1
ATOM 1952 C CA . GLU A 1 255 ? -3.807 5.909 -1.841 1.00 95.50 255 GLU A CA 1
ATOM 1953 C C . GLU A 1 255 ? -4.844 5.979 -0.704 1.00 95.50 255 GLU A C 1
ATOM 1955 O O . GLU A 1 255 ? -4.519 6.362 0.421 1.00 95.50 255 GLU A O 1
ATOM 1960 N N . LEU A 1 256 ? -6.081 5.543 -0.959 1.00 97.19 256 LEU A N 1
ATOM 1961 C CA . LEU A 1 256 ? -7.093 5.398 0.087 1.00 97.19 256 LEU A CA 1
ATOM 1962 C C . LEU A 1 256 ? -6.785 4.250 1.055 1.00 97.19 256 LEU A C 1
ATOM 1964 O O . LEU A 1 256 ? -6.937 4.451 2.261 1.00 97.19 256 LEU A O 1
ATOM 1968 N N . GLU A 1 257 ? -6.317 3.090 0.573 1.00 96.00 257 GLU A N 1
ATOM 1969 C CA . GLU A 1 257 ? -5.829 1.999 1.437 1.00 96.00 257 GLU A CA 1
ATOM 1970 C C . GLU A 1 257 ? -4.776 2.521 2.419 1.00 96.00 257 GLU A C 1
ATOM 1972 O O . GLU A 1 257 ? -4.914 2.305 3.618 1.00 96.00 257 GLU A O 1
ATOM 1977 N N . THR A 1 258 ? -3.796 3.299 1.947 1.00 92.19 258 THR A N 1
ATOM 1978 C CA . THR A 1 258 ? -2.736 3.874 2.796 1.00 92.19 258 THR A CA 1
ATOM 1979 C C . THR A 1 258 ? -3.304 4.694 3.960 1.00 92.19 258 THR A C 1
ATOM 1981 O O . THR A 1 258 ? -2.843 4.580 5.099 1.00 92.19 258 THR A O 1
ATOM 1984 N N . LEU A 1 259 ? -4.332 5.512 3.709 1.00 94.06 259 LEU A N 1
ATOM 1985 C CA . LEU A 1 259 ? -4.980 6.295 4.766 1.00 94.06 259 LEU A CA 1
ATOM 1986 C C . LEU A 1 259 ? -5.722 5.405 5.769 1.00 94.06 259 LEU A C 1
ATOM 1988 O O . LEU A 1 259 ? -5.639 5.639 6.978 1.00 94.06 259 LEU A O 1
ATOM 1992 N N . TYR A 1 260 ? -6.429 4.379 5.292 1.00 95.56 260 TYR A N 1
ATOM 1993 C CA . TYR A 1 260 ? -7.128 3.441 6.169 1.00 95.56 260 TYR A CA 1
ATOM 1994 C C . TYR A 1 260 ? -6.175 2.536 6.954 1.00 95.56 260 TYR A C 1
ATOM 1996 O O . TYR A 1 260 ? -6.452 2.258 8.117 1.00 95.56 260 TYR A O 1
ATOM 2004 N N . GLU A 1 261 ? -5.033 2.136 6.393 1.00 91.50 261 GLU A N 1
ATOM 2005 C CA . GLU A 1 261 ? -3.969 1.442 7.128 1.00 91.50 261 GLU A CA 1
ATOM 2006 C C . GLU A 1 261 ? -3.419 2.337 8.247 1.00 91.50 261 GLU A C 1
ATOM 2008 O O . GLU A 1 261 ? -3.225 1.895 9.384 1.00 91.50 261 GLU A O 1
ATOM 2013 N N . GLY A 1 262 ? -3.233 3.627 7.958 1.00 90.06 262 GLY A N 1
ATOM 2014 C CA . GLY A 1 262 ? -2.837 4.620 8.950 1.00 90.06 262 GLY A CA 1
ATOM 2015 C C . GLY A 1 262 ? -3.833 4.742 10.111 1.00 90.06 262 GLY A C 1
ATOM 2016 O O . GLY A 1 262 ? -3.434 4.799 11.276 1.00 90.06 262 GLY A O 1
ATOM 2017 N N . LEU A 1 263 ? -5.134 4.720 9.811 1.00 91.62 263 LEU A N 1
ATOM 2018 C CA . LEU A 1 263 ? -6.197 4.675 10.821 1.00 91.62 263 LEU A CA 1
ATOM 2019 C C . LEU A 1 263 ? -6.205 3.339 11.581 1.00 91.62 263 LEU A C 1
ATOM 2021 O O . LEU A 1 263 ? -6.317 3.332 12.805 1.00 91.62 263 LEU A O 1
ATOM 2025 N N . SER A 1 264 ? -6.031 2.216 10.877 1.00 90.12 264 SER A N 1
ATOM 2026 C CA . SER A 1 264 ? -6.007 0.864 11.450 1.00 90.12 264 SER A CA 1
ATOM 2027 C C . SER A 1 264 ? -4.875 0.657 12.449 1.00 90.12 264 SER A C 1
ATOM 2029 O O . SER A 1 264 ? -5.050 -0.031 13.450 1.00 90.12 264 SER A O 1
ATOM 2031 N N . THR A 1 265 ? -3.718 1.255 12.178 1.00 87.75 265 THR A N 1
ATOM 2032 C CA . THR A 1 265 ? -2.521 1.177 13.027 1.00 87.75 265 THR A CA 1
ATOM 2033 C C . THR A 1 265 ? -2.505 2.222 14.142 1.00 87.75 265 THR A C 1
ATOM 2035 O O . THR A 1 265 ? -1.592 2.228 14.961 1.00 87.75 265 THR A O 1
ATOM 2038 N N . GLY A 1 266 ? -3.474 3.145 14.171 1.00 86.81 266 GLY A N 1
ATOM 2039 C CA . GLY A 1 266 ? -3.491 4.271 15.109 1.00 86.81 266 GLY A CA 1
ATOM 2040 C C . GLY A 1 266 ? -2.425 5.345 14.839 1.00 86.81 266 GLY A C 1
ATOM 2041 O O . GLY A 1 266 ? -2.321 6.308 15.601 1.00 86.81 266 GLY A O 1
ATOM 2042 N N . SER A 1 267 ? -1.656 5.222 13.750 1.00 84.44 267 SER A N 1
ATOM 2043 C CA . SER A 1 267 ? -0.653 6.212 13.319 1.00 84.44 267 SER A CA 1
ATOM 2044 C C . SER A 1 267 ? -1.286 7.480 12.726 1.00 84.44 267 SER A C 1
ATOM 2046 O O . SER A 1 267 ? -0.645 8.533 12.604 1.00 84.44 267 SER A O 1
ATOM 2048 N N . MET A 1 268 ? -2.571 7.412 12.378 1.00 86.75 268 MET A N 1
ATOM 2049 C CA . MET A 1 268 ? -3.389 8.540 11.951 1.00 86.75 268 MET A CA 1
ATOM 2050 C C . MET A 1 268 ? -4.651 8.640 12.805 1.00 86.75 268 MET A C 1
ATOM 2052 O O . MET A 1 268 ? -5.201 7.640 13.255 1.00 86.75 268 MET A O 1
ATOM 2056 N N . GLN A 1 269 ? -5.111 9.871 13.016 1.00 86.81 269 GLN A N 1
ATOM 2057 C CA . GLN A 1 269 ? -6.369 10.155 13.698 1.00 86.81 269 GLN A CA 1
ATOM 2058 C C . GLN A 1 269 ? -7.372 10.722 12.688 1.00 86.81 269 GLN A C 1
ATOM 2060 O O . GLN A 1 269 ? -6.964 11.461 11.786 1.00 86.81 269 GLN A O 1
ATOM 2065 N N . PRO A 1 270 ? -8.670 10.405 12.823 1.00 89.69 270 PRO A N 1
ATOM 2066 C CA . PRO A 1 270 ? -9.699 10.931 11.942 1.00 89.69 270 PRO A CA 1
ATOM 2067 C C . PRO A 1 270 ? -9.934 12.418 12.232 1.00 89.69 270 PRO A C 1
ATOM 2069 O O . PRO A 1 270 ? -10.639 12.783 13.172 1.00 89.69 270 PRO A O 1
ATOM 2072 N N . ASP A 1 271 ? -9.335 13.284 11.418 1.00 90.00 271 ASP A N 1
ATOM 2073 C CA . ASP A 1 271 ? -9.618 14.719 11.398 1.00 90.00 271 ASP A CA 1
ATOM 2074 C C . ASP A 1 271 ? -10.505 15.110 10.200 1.00 90.00 271 ASP A C 1
ATOM 2076 O O . ASP A 1 271 ? -10.818 14.301 9.322 1.00 90.00 271 ASP A O 1
ATOM 2080 N N . SER A 1 272 ? -10.962 16.364 10.172 1.00 90.25 272 SER A N 1
ATOM 2081 C CA . SER A 1 272 ? -11.871 16.860 9.130 1.00 90.25 272 SER A CA 1
ATOM 2082 C C . SER A 1 272 ? -11.254 16.827 7.729 1.00 90.25 272 SER A C 1
ATOM 2084 O O . SER A 1 272 ? -11.966 16.585 6.752 1.00 90.25 272 SER A O 1
ATOM 2086 N N . LEU A 1 273 ? -9.939 17.039 7.621 1.00 89.88 273 LEU A N 1
ATOM 2087 C CA . LEU A 1 273 ? -9.218 17.000 6.354 1.00 89.88 273 LEU A CA 1
ATOM 2088 C C . LEU A 1 273 ? -9.142 15.566 5.823 1.00 89.88 273 LEU A C 1
ATOM 2090 O O . LEU A 1 273 ? -9.480 15.331 4.664 1.00 89.88 273 LEU A O 1
ATOM 2094 N N . MET A 1 274 ? -8.753 14.620 6.677 1.00 92.75 274 MET A N 1
ATOM 2095 C CA . MET A 1 274 ? -8.709 13.189 6.392 1.00 92.75 274 MET A CA 1
ATOM 2096 C C . MET A 1 274 ? -10.066 12.685 5.912 1.00 92.75 274 MET A C 1
ATOM 2098 O O . MET A 1 274 ? -10.171 12.108 4.834 1.00 92.75 274 MET A O 1
ATOM 2102 N N . ILE A 1 275 ? -11.123 12.958 6.683 1.00 94.31 275 ILE A N 1
ATOM 2103 C CA . ILE A 1 275 ? -12.487 12.529 6.355 1.00 94.31 275 ILE A CA 1
ATOM 2104 C C . ILE A 1 275 ? -12.924 13.105 5.001 1.00 94.31 275 ILE A C 1
ATOM 2106 O O . ILE A 1 275 ? -13.496 12.385 4.183 1.00 94.31 275 ILE A O 1
ATOM 2110 N N . GLY A 1 276 ? -12.621 14.381 4.737 1.00 95.12 276 GLY A N 1
ATOM 2111 C CA . GLY A 1 276 ? -12.935 15.023 3.461 1.00 95.12 276 GLY A CA 1
ATOM 2112 C C . GLY A 1 276 ? -12.183 14.419 2.270 1.00 95.12 276 GLY A C 1
ATOM 2113 O O . GLY A 1 276 ? -12.764 14.277 1.192 1.00 95.12 276 GLY A O 1
ATOM 2114 N N . LEU A 1 277 ? -10.914 14.037 2.450 1.00 95.81 277 LEU A N 1
ATOM 2115 C CA . LEU A 1 277 ? -10.118 13.370 1.415 1.00 95.81 277 LEU A CA 1
ATOM 2116 C C . LEU A 1 277 ? -10.608 11.948 1.145 1.00 95.81 277 LEU A C 1
ATOM 2118 O O . LEU A 1 277 ? -10.756 11.592 -0.021 1.00 95.81 277 LEU A O 1
ATOM 2122 N N . LEU A 1 278 ? -10.919 11.178 2.193 1.00 96.56 278 LEU A N 1
ATOM 2123 C CA . LEU A 1 278 ? -11.507 9.845 2.059 1.00 96.56 278 LEU A CA 1
ATOM 2124 C C . LEU A 1 278 ? -12.812 9.919 1.263 1.00 96.56 278 LEU A C 1
ATOM 2126 O O . LEU A 1 278 ? -12.955 9.236 0.256 1.00 96.56 278 LEU A O 1
ATOM 2130 N N . GLN A 1 279 ? -13.725 10.816 1.642 1.00 97.31 279 GLN A N 1
ATOM 2131 C CA . GLN A 1 279 ? -14.994 10.982 0.936 1.00 97.31 279 GLN A CA 1
ATOM 2132 C C . GLN A 1 279 ? -14.803 11.396 -0.528 1.00 97.31 279 GLN A C 1
ATOM 2134 O O . GLN A 1 279 ? -15.378 10.776 -1.417 1.00 97.31 279 GLN A O 1
ATOM 2139 N N . SER A 1 280 ? -13.921 12.365 -0.788 1.00 97.69 280 SER A N 1
ATOM 2140 C CA . SER A 1 280 ? -13.593 12.771 -2.160 1.00 97.69 280 SER A CA 1
ATOM 2141 C C . SER A 1 280 ? -12.996 11.620 -2.977 1.00 97.69 280 SER A C 1
ATOM 2143 O O . SER A 1 280 ? -13.236 11.534 -4.176 1.00 97.69 280 SER A O 1
ATOM 2145 N N . GLY A 1 281 ? -12.211 10.740 -2.352 1.00 97.81 281 GLY A N 1
ATOM 2146 C CA . GLY A 1 281 ? -11.639 9.569 -3.008 1.00 97.81 281 GLY A CA 1
ATOM 2147 C C . GLY A 1 281 ? -12.687 8.546 -3.420 1.00 97.81 281 GLY A C 1
ATOM 2148 O O . GLY A 1 281 ? -12.670 8.110 -4.566 1.00 97.81 281 GLY A O 1
ATOM 2149 N N . HIS A 1 282 ? -13.623 8.210 -2.528 1.00 98.06 282 HIS A N 1
ATOM 2150 C CA . HIS A 1 282 ? -14.734 7.306 -2.860 1.00 98.06 282 HIS A CA 1
ATOM 2151 C C . HIS A 1 282 ? -15.626 7.888 -3.965 1.00 98.06 282 HIS A C 1
ATOM 2153 O O . HIS A 1 282 ? -15.963 7.171 -4.906 1.00 98.06 282 HIS A O 1
ATOM 2159 N N . ASP A 1 283 ? -15.929 9.189 -3.913 1.00 97.81 283 ASP A N 1
ATOM 2160 C CA . ASP A 1 283 ? -16.711 9.867 -4.957 1.00 97.81 283 ASP A CA 1
ATOM 2161 C C . ASP A 1 283 ? -15.996 9.812 -6.323 1.00 97.81 283 ASP A C 1
ATOM 2163 O O . ASP A 1 283 ? -16.601 9.467 -7.338 1.00 97.81 283 ASP A O 1
ATOM 2167 N N . VAL A 1 284 ? -14.686 10.090 -6.361 1.00 98.12 284 VAL A N 1
ATOM 2168 C CA . VAL A 1 284 ? -13.906 10.043 -7.609 1.00 98.12 284 VAL A CA 1
ATOM 2169 C C . VAL A 1 284 ? -13.753 8.612 -8.134 1.00 98.12 284 VAL A C 1
ATOM 2171 O O . VAL A 1 284 ? -13.809 8.420 -9.347 1.00 98.12 284 VAL A O 1
ATOM 2174 N N . LEU A 1 285 ? -13.604 7.601 -7.270 1.00 98.25 285 LEU A N 1
ATOM 2175 C CA . LEU A 1 285 ? -13.599 6.196 -7.697 1.00 98.25 285 LEU A CA 1
ATOM 2176 C C . LEU A 1 285 ? -14.930 5.802 -8.354 1.00 98.25 285 LEU A C 1
ATOM 2178 O O . LEU A 1 285 ? -14.923 5.159 -9.407 1.00 98.25 285 LEU A O 1
ATOM 2182 N N . ALA A 1 286 ? -16.058 6.232 -7.781 1.00 97.50 286 ALA A N 1
ATOM 2183 C CA . ALA A 1 286 ? -17.377 6.025 -8.373 1.00 97.50 286 ALA A CA 1
ATOM 2184 C C . ALA A 1 286 ? -17.482 6.690 -9.758 1.00 97.50 286 ALA A C 1
ATOM 2186 O O . ALA A 1 286 ? -17.870 6.041 -10.733 1.00 97.50 286 ALA A O 1
ATOM 2187 N N . ASP A 1 287 ? -17.051 7.951 -9.872 1.00 97.38 287 ASP A N 1
ATOM 2188 C CA . ASP A 1 287 ? -17.032 8.688 -11.141 1.00 97.38 287 ASP A CA 1
ATOM 2189 C C . ASP A 1 287 ? -16.113 8.030 -12.188 1.00 97.38 287 ASP A C 1
ATOM 2191 O O . ASP A 1 287 ? -16.423 8.025 -13.383 1.00 97.38 287 ASP A O 1
ATOM 2195 N N . MET A 1 288 ? -14.979 7.459 -11.768 1.00 97.62 288 MET A N 1
ATOM 2196 C CA . MET A 1 288 ? -14.074 6.725 -12.654 1.00 97.62 288 MET A CA 1
ATOM 2197 C C . MET A 1 288 ? -14.708 5.437 -13.182 1.00 97.62 288 MET A C 1
ATOM 2199 O O . MET A 1 288 ? -14.652 5.205 -14.390 1.00 97.62 288 MET A O 1
ATOM 2203 N N . LEU A 1 289 ? -15.348 4.627 -12.329 1.00 96.00 289 LEU A N 1
ATOM 2204 C CA . LEU A 1 289 ? -16.082 3.434 -12.774 1.00 96.00 289 LEU A CA 1
ATOM 2205 C C . LEU A 1 289 ? -17.210 3.801 -13.746 1.00 96.00 289 LEU A C 1
ATOM 2207 O O . LEU A 1 289 ? -17.389 3.145 -14.775 1.00 96.00 289 LEU A O 1
ATOM 2211 N N . ASP A 1 290 ? -17.925 4.896 -13.483 1.00 96.25 290 ASP A N 1
ATOM 2212 C CA . ASP A 1 290 ? -18.944 5.425 -14.390 1.00 96.25 290 ASP A CA 1
ATOM 2213 C C . ASP A 1 290 ? -18.368 5.881 -15.734 1.00 96.25 290 ASP A C 1
ATOM 2215 O O . ASP A 1 290 ? -18.962 5.627 -16.793 1.00 96.25 290 ASP A O 1
ATOM 2219 N N . ALA A 1 291 ? -17.204 6.528 -15.723 1.00 94.81 291 ALA A N 1
ATOM 2220 C CA . ALA A 1 291 ? -16.507 6.929 -16.936 1.00 94.81 291 ALA A CA 1
ATOM 2221 C C . ALA A 1 291 ? -16.078 5.705 -17.756 1.00 94.81 291 ALA A C 1
ATOM 2223 O O . ALA A 1 291 ? -16.337 5.664 -18.959 1.00 94.81 291 ALA A O 1
ATOM 2224 N N . VAL A 1 292 ? -15.532 4.670 -17.110 1.00 93.44 292 VAL A N 1
ATOM 2225 C CA . VAL A 1 292 ? -15.169 3.407 -17.768 1.00 93.44 292 VAL A CA 1
ATOM 2226 C C . VAL A 1 292 ? -16.410 2.711 -18.333 1.00 93.44 292 VAL A C 1
ATOM 2228 O O . VAL A 1 292 ? -16.382 2.287 -19.486 1.00 93.44 292 VAL A O 1
ATOM 2231 N N . ARG A 1 293 ? -17.517 2.629 -17.586 1.00 94.44 293 ARG A N 1
ATOM 2232 C CA . ARG A 1 293 ? -18.776 2.022 -18.060 1.00 94.44 293 ARG A CA 1
ATOM 2233 C C . ARG A 1 293 ? -19.371 2.756 -19.262 1.00 94.44 293 ARG A C 1
ATOM 2235 O O . ARG A 1 293 ? -19.974 2.136 -20.133 1.00 94.44 293 ARG A O 1
ATOM 2242 N N . THR A 1 294 ? -19.250 4.082 -19.294 1.00 94.19 294 THR A N 1
ATOM 2243 C CA . THR A 1 294 ? -19.831 4.927 -20.353 1.00 94.19 294 THR A CA 1
ATOM 2244 C C . THR A 1 294 ? -18.858 5.268 -21.481 1.00 94.19 294 THR A C 1
ATOM 2246 O O . THR A 1 294 ? -19.215 6.053 -22.362 1.00 94.19 294 THR A O 1
ATOM 2249 N N . ASP A 1 295 ? -17.661 4.679 -21.456 1.00 91.00 295 ASP A N 1
ATOM 2250 C CA . ASP A 1 295 ? -16.563 4.912 -22.399 1.00 91.00 295 ASP A CA 1
ATOM 2251 C C . ASP A 1 295 ? -16.211 6.406 -22.557 1.00 91.00 295 ASP A C 1
ATOM 2253 O O . ASP A 1 295 ? -15.991 6.943 -23.645 1.00 91.00 295 ASP A O 1
ATOM 2257 N N . LYS A 1 296 ? -16.209 7.112 -21.424 1.00 90.50 296 LYS A N 1
ATOM 2258 C CA . LYS A 1 296 ? -15.845 8.524 -21.303 1.00 90.50 296 LYS A CA 1
ATOM 2259 C C . LYS A 1 296 ? -14.445 8.671 -20.709 1.00 90.50 296 LYS A C 1
ATOM 2261 O O . LYS A 1 296 ? -13.979 7.784 -19.998 1.00 90.50 296 LYS A O 1
ATOM 2266 N N . PRO A 1 297 ? -13.771 9.811 -20.948 1.00 91.31 297 PRO A N 1
ATOM 2267 C CA . PRO A 1 297 ? -12.524 10.106 -20.256 1.00 91.31 297 PRO A CA 1
ATOM 2268 C C . PRO A 1 297 ? -12.749 10.127 -18.739 1.00 91.31 297 PRO A C 1
ATOM 2270 O O . PRO A 1 297 ? -13.669 10.794 -18.261 1.00 91.31 297 PRO A O 1
ATOM 2273 N N . MET A 1 298 ? -11.900 9.405 -18.0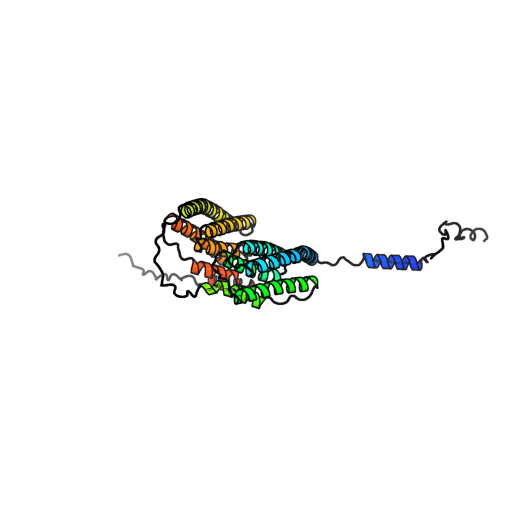04 1.00 93.75 298 MET A N 1
ATOM 2274 C CA . MET A 1 298 ? -11.909 9.404 -16.541 1.00 93.75 298 MET A CA 1
ATOM 2275 C C . MET A 1 298 ? -11.563 10.793 -15.986 1.00 93.75 298 MET A C 1
ATOM 2277 O O . MET A 1 298 ? -10.772 11.518 -16.605 1.00 93.75 298 MET A O 1
ATOM 2281 N N . PRO A 1 299 ? -12.129 11.175 -14.827 1.00 93.31 299 PRO A N 1
ATOM 2282 C CA . PRO A 1 299 ? -11.691 12.368 -14.116 1.00 93.31 299 PRO A CA 1
ATOM 2283 C C . PRO A 1 299 ? -10.213 12.248 -13.721 1.00 93.31 299 PRO A C 1
ATOM 2285 O O . PRO A 1 299 ? -9.715 11.165 -13.416 1.00 93.31 299 PRO A O 1
ATOM 2288 N N . ASP A 1 300 ? -9.506 13.376 -13.722 1.00 92.00 300 ASP A N 1
ATOM 2289 C CA . ASP A 1 300 ? -8.113 13.432 -13.282 1.00 92.00 300 ASP A CA 1
ATOM 2290 C C . ASP A 1 300 ? -8.042 13.476 -11.748 1.00 92.00 300 ASP A C 1
ATOM 2292 O O . ASP A 1 300 ? -8.416 14.474 -11.126 1.00 92.00 300 ASP A O 1
ATOM 2296 N N . ALA A 1 301 ? -7.549 12.395 -11.142 1.00 93.62 301 ALA A N 1
ATOM 2297 C CA . ALA A 1 301 ? -7.364 12.283 -9.697 1.00 93.62 301 ALA A CA 1
ATOM 2298 C C . ALA A 1 301 ? -5.985 12.745 -9.206 1.00 93.62 301 ALA A C 1
ATOM 2300 O O . ALA A 1 301 ? -5.745 12.704 -8.001 1.00 93.62 301 ALA A O 1
ATOM 2301 N N . THR A 1 302 ? -5.083 13.209 -10.079 1.00 91.25 302 THR A N 1
ATOM 2302 C CA . THR A 1 302 ? -3.680 13.501 -9.718 1.00 91.25 302 THR A CA 1
ATOM 2303 C C . THR A 1 302 ? -3.575 14.444 -8.518 1.00 91.25 302 THR A C 1
ATOM 2305 O O . THR A 1 302 ? -2.879 14.155 -7.550 1.00 91.25 302 THR A O 1
ATOM 2308 N N . LEU A 1 303 ? -4.344 15.540 -8.516 1.00 89.94 303 LEU A N 1
ATOM 2309 C CA . LEU A 1 303 ? -4.339 16.501 -7.407 1.00 89.94 303 LEU A CA 1
ATOM 2310 C C . LEU A 1 303 ? -4.866 15.901 -6.093 1.00 89.94 303 LEU A C 1
ATOM 2312 O O . LEU A 1 303 ? -4.444 16.313 -5.013 1.00 89.94 303 LEU A O 1
ATOM 2316 N N . LEU A 1 304 ? -5.834 14.987 -6.172 1.00 92.88 304 LEU A N 1
ATOM 2317 C CA . LEU A 1 304 ? -6.391 14.322 -4.999 1.00 92.88 304 LEU A CA 1
ATOM 2318 C C . LEU A 1 304 ? -5.382 13.326 -4.423 1.00 92.88 304 LEU A C 1
ATOM 2320 O O . LEU A 1 304 ? -5.114 13.370 -3.225 1.00 92.88 304 LEU A O 1
ATOM 2324 N N . ILE A 1 305 ? -4.769 12.520 -5.290 1.00 92.06 305 ILE A N 1
ATOM 2325 C CA . ILE A 1 305 ? -3.673 11.606 -4.960 1.00 92.06 305 ILE A CA 1
ATOM 2326 C C . ILE A 1 305 ? -2.531 12.366 -4.275 1.00 92.06 305 ILE A C 1
ATOM 2328 O O . ILE A 1 305 ? -2.103 11.983 -3.190 1.00 92.06 305 ILE A O 1
ATOM 2332 N N . ASP A 1 306 ? -2.093 13.498 -4.829 1.00 90.75 306 ASP A N 1
ATOM 2333 C CA . ASP A 1 306 ? -1.014 14.297 -4.237 1.00 90.75 306 ASP A CA 1
ATOM 2334 C C . ASP A 1 306 ? -1.367 14.824 -2.837 1.00 90.75 306 ASP A C 1
ATOM 2336 O O . ASP A 1 306 ? -0.517 14.853 -1.945 1.00 90.75 306 ASP A O 1
ATOM 2340 N N . LYS A 1 307 ? -2.627 15.219 -2.609 1.00 89.69 307 LYS A N 1
ATOM 2341 C CA . LYS A 1 307 ? -3.100 15.649 -1.282 1.00 89.69 307 LYS A CA 1
ATOM 2342 C C . LYS A 1 307 ? -3.138 14.497 -0.282 1.00 89.69 307 LYS A C 1
ATOM 2344 O O . LYS A 1 307 ? -2.769 14.703 0.873 1.00 89.69 307 LYS A O 1
ATOM 2349 N N . ILE A 1 308 ? -3.578 13.318 -0.717 1.00 92.94 308 ILE A N 1
ATOM 2350 C CA . ILE A 1 308 ? -3.605 12.108 0.109 1.00 92.94 308 ILE A CA 1
ATOM 2351 C C . ILE A 1 308 ? -2.177 11.717 0.507 1.00 92.94 308 ILE A C 1
ATOM 2353 O O . ILE A 1 308 ? -1.894 11.596 1.698 1.00 92.94 308 ILE A O 1
ATOM 2357 N N . ARG A 1 309 ? -1.252 11.652 -0.458 1.00 89.88 309 ARG A N 1
ATOM 2358 C CA . ARG A 1 309 ? 0.176 11.387 -0.216 1.00 89.88 309 ARG A CA 1
ATOM 2359 C C . ARG A 1 309 ? 0.794 12.385 0.747 1.00 89.88 309 ARG A C 1
ATOM 2361 O O . ARG A 1 309 ? 1.486 11.998 1.687 1.00 89.88 309 ARG A O 1
ATOM 2368 N N . ALA A 1 310 ? 0.523 13.674 0.539 1.00 88.25 310 ALA A N 1
ATOM 2369 C CA . ALA A 1 310 ? 1.010 14.716 1.430 1.00 88.25 310 ALA A CA 1
ATOM 2370 C C . ALA A 1 310 ? 0.528 14.466 2.865 1.00 88.25 310 ALA A C 1
ATOM 2372 O O . ALA A 1 310 ? 1.340 14.520 3.783 1.00 88.25 310 ALA A O 1
ATOM 2373 N N . LEU A 1 311 ? -0.746 14.114 3.063 1.00 88.31 311 LEU A N 1
ATOM 2374 C CA . LEU A 1 311 ? -1.286 13.809 4.388 1.00 88.31 311 LEU A CA 1
ATOM 2375 C C . LEU A 1 311 ? -0.664 12.547 5.007 1.00 88.31 311 LEU A C 1
ATOM 2377 O O . LEU A 1 311 ? -0.289 12.576 6.182 1.00 88.31 311 LEU A O 1
ATOM 2381 N N . ALA A 1 312 ? -0.514 11.478 4.221 1.00 84.94 312 ALA A N 1
ATOM 2382 C CA . ALA A 1 312 ? 0.116 10.231 4.652 1.00 84.94 312 ALA A CA 1
ATOM 2383 C C . ALA A 1 312 ? 1.569 10.448 5.110 1.00 84.94 312 ALA A C 1
ATOM 2385 O O . ALA A 1 312 ? 1.979 9.910 6.133 1.00 84.94 312 ALA A O 1
ATOM 2386 N N . SER A 1 313 ? 2.318 11.311 4.414 1.00 80.19 313 SER A N 1
ATOM 2387 C CA . SER A 1 313 ? 3.727 11.609 4.717 1.00 80.19 313 SER A CA 1
ATOM 2388 C C . SER A 1 313 ? 3.967 12.578 5.888 1.00 80.19 313 SER A C 1
ATOM 2390 O O . SER A 1 313 ? 5.114 12.805 6.270 1.00 80.19 313 SER A O 1
ATOM 2392 N N . LEU A 1 314 ? 2.924 13.200 6.454 1.00 76.38 314 LEU A N 1
ATOM 2393 C CA . LEU A 1 314 ? 3.089 14.142 7.566 1.00 76.38 314 LEU A CA 1
ATOM 2394 C C . LEU A 1 314 ? 3.347 13.412 8.889 1.00 76.38 314 LEU A C 1
ATOM 2396 O O . LEU A 1 314 ? 2.524 12.605 9.310 1.00 76.38 314 LEU A O 1
ATOM 2400 N N . GLU A 1 315 ? 4.406 13.804 9.598 1.00 57.91 315 GLU A N 1
ATOM 2401 C CA . GLU A 1 315 ? 4.661 13.412 10.991 1.00 57.91 315 GLU A CA 1
ATOM 2402 C C . GLU A 1 315 ? 3.490 13.802 11.926 1.00 57.91 315 GLU A C 1
ATOM 2404 O O . GLU A 1 315 ? 2.907 14.886 11.756 1.00 57.91 315 GLU A O 1
ATOM 2409 N N . PRO A 1 316 ? 3.172 13.006 12.971 1.00 52.31 316 PRO A N 1
ATOM 2410 C CA . PRO A 1 316 ? 2.022 13.233 13.859 1.00 52.31 316 PRO A CA 1
ATOM 2411 C C . PRO A 1 316 ? 1.940 14.654 14.451 1.00 52.31 316 PRO A C 1
ATOM 2413 O O . PRO A 1 316 ? 0.853 15.217 14.587 1.00 52.31 316 PRO A O 1
ATOM 2416 N N . GLY A 1 317 ? 3.086 15.278 14.752 1.00 50.69 317 GLY A N 1
ATOM 2417 C CA . GLY A 1 317 ? 3.163 16.631 15.320 1.00 50.69 317 GLY A CA 1
ATOM 2418 C C . GLY A 1 317 ? 2.908 17.778 14.330 1.00 50.69 317 GLY A C 1
ATOM 2419 O O . GLY A 1 317 ? 2.531 18.873 14.748 1.00 50.69 317 GLY A O 1
ATOM 2420 N N . ALA A 1 318 ? 3.073 17.551 13.023 1.00 52.19 318 ALA A N 1
ATOM 2421 C CA . ALA A 1 318 ? 2.859 18.569 11.990 1.00 52.19 318 ALA A CA 1
ATOM 2422 C C . ALA A 1 318 ? 1.380 18.688 11.571 1.00 52.19 318 ALA A C 1
ATOM 2424 O O . ALA A 1 318 ? 0.943 19.758 11.142 1.00 52.19 318 ALA A O 1
ATOM 2425 N N . ARG A 1 319 ? 0.586 17.623 11.755 1.00 53.53 319 ARG A N 1
ATOM 2426 C CA . ARG A 1 319 ? -0.835 17.562 11.357 1.00 53.53 319 ARG A CA 1
ATOM 2427 C C . ARG A 1 319 ? -1.724 18.538 12.143 1.00 53.53 319 ARG A C 1
ATOM 2429 O O . ARG A 1 319 ? -2.568 19.213 11.557 1.00 53.53 319 ARG A O 1
ATOM 2436 N N . VAL A 1 320 ? -1.456 18.730 13.440 1.00 48.78 320 VAL A N 1
ATOM 2437 C CA . VAL A 1 320 ? -2.195 19.678 14.307 1.00 48.78 320 VAL A CA 1
ATOM 2438 C C . VAL A 1 320 ? -2.027 21.136 13.847 1.00 48.78 320 VAL A C 1
ATOM 2440 O O . VAL A 1 320 ? -2.957 21.938 13.945 1.00 48.78 320 VAL A O 1
ATOM 2443 N N . ALA A 1 321 ? -0.863 21.493 13.296 1.00 44.56 321 ALA A N 1
ATOM 2444 C CA . ALA A 1 321 ? -0.591 22.848 12.817 1.00 44.56 321 ALA A CA 1
ATOM 2445 C C . ALA A 1 321 ? -1.319 23.170 11.498 1.00 44.56 321 ALA A C 1
ATOM 2447 O O . ALA A 1 321 ? -1.765 24.305 11.312 1.00 44.56 321 ALA A O 1
ATOM 2448 N N . VAL A 1 322 ? -1.476 22.178 10.611 1.00 51.38 322 VAL A N 1
ATOM 2449 C CA . VAL A 1 322 ? -2.193 22.318 9.329 1.00 51.38 322 VAL A CA 1
ATOM 2450 C C . VAL A 1 322 ? -3.708 22.381 9.550 1.00 51.38 322 VAL A C 1
ATOM 2452 O O . VAL A 1 322 ? -4.369 23.265 9.004 1.00 51.38 322 VAL A O 1
ATOM 2455 N N . ALA A 1 323 ? -4.253 21.533 10.431 1.00 46.19 323 ALA A N 1
ATOM 2456 C CA . ALA A 1 323 ? -5.660 21.609 10.832 1.00 46.19 323 ALA A CA 1
ATOM 2457 C C . ALA A 1 323 ? -5.995 22.977 11.462 1.00 46.19 323 ALA A C 1
ATOM 2459 O O . ALA A 1 323 ? -6.976 23.622 11.092 1.00 46.19 323 ALA A O 1
ATOM 2460 N N . SER A 1 324 ? -5.115 23.495 12.329 1.00 45.06 324 SER A N 1
ATOM 2461 C CA . SER A 1 324 ? -5.306 24.804 12.967 1.00 45.06 324 SER A CA 1
ATOM 2462 C C . SER A 1 324 ? -5.158 26.003 12.018 1.00 45.06 324 SER A C 1
ATOM 2464 O O . SER A 1 324 ? -5.665 27.079 12.336 1.00 45.06 324 SER A O 1
ATOM 2466 N N . THR A 1 325 ? -4.465 25.870 10.880 1.00 48.72 325 THR A N 1
ATOM 2467 C CA . THR A 1 325 ? -4.335 26.969 9.904 1.00 48.72 325 THR A CA 1
ATOM 2468 C C . THR A 1 325 ? -5.534 27.054 8.962 1.00 48.72 325 THR A C 1
ATOM 2470 O O . THR A 1 325 ? -5.923 28.166 8.601 1.00 48.72 325 THR A O 1
ATOM 2473 N N . LEU A 1 326 ? -6.163 25.923 8.627 1.00 49.28 326 LEU A N 1
ATOM 2474 C CA . LEU A 1 326 ? -7.363 25.873 7.783 1.00 49.28 326 LEU A CA 1
ATOM 2475 C C . LEU A 1 326 ? -8.640 26.324 8.521 1.00 49.28 326 LEU A C 1
ATOM 2477 O O . LEU A 1 326 ? -9.477 26.989 7.917 1.00 49.28 326 LEU A O 1
ATOM 2481 N N . GLU A 1 327 ? -8.750 26.071 9.831 1.00 40.53 327 GLU A N 1
ATOM 2482 C CA . GLU A 1 327 ? -9.865 26.542 10.680 1.00 40.53 327 GLU A CA 1
ATOM 2483 C C . GLU A 1 327 ? -9.857 28.076 10.893 1.00 40.53 327 GLU A C 1
ATOM 2485 O O . GLU A 1 327 ? -10.864 28.677 11.255 1.00 40.53 327 GLU A O 1
ATOM 2490 N N . SER A 1 328 ? -8.717 28.746 10.667 1.00 40.78 328 SER A N 1
ATOM 2491 C CA . SER A 1 328 ? -8.546 30.184 10.951 1.00 40.78 328 SER A CA 1
ATOM 2492 C C . SER A 1 328 ? -8.926 31.125 9.800 1.00 40.78 328 SER A C 1
ATOM 2494 O O . SER A 1 328 ? -8.718 32.338 9.905 1.00 40.78 328 SER A O 1
ATOM 2496 N N . ALA A 1 329 ? -9.473 30.602 8.698 1.00 36.38 329 ALA A N 1
ATOM 2497 C CA . ALA A 1 329 ? -9.967 31.445 7.616 1.00 36.38 329 ALA A CA 1
ATOM 2498 C C . ALA A 1 329 ? -11.139 32.306 8.137 1.00 36.38 329 ALA A C 1
ATOM 2500 O O . ALA A 1 329 ? -12.159 31.755 8.552 1.00 36.38 329 ALA A O 1
ATOM 2501 N N . PRO A 1 330 ? -11.022 33.648 8.157 1.00 41.91 330 PRO A N 1
ATOM 2502 C CA . PRO A 1 330 ? -12.066 34.494 8.716 1.00 41.91 330 PRO A CA 1
ATOM 2503 C C . PRO A 1 330 ? -13.338 34.388 7.871 1.00 41.91 330 PRO A C 1
ATOM 2505 O O . PRO A 1 330 ? -13.287 34.518 6.645 1.00 41.91 330 PRO A O 1
ATOM 2508 N N . GLU A 1 331 ? -14.479 34.186 8.540 1.00 38.69 331 GLU A N 1
ATOM 2509 C CA . GLU A 1 331 ? -15.810 34.305 7.941 1.00 38.69 331 GLU A CA 1
ATOM 2510 C C . GLU A 1 331 ? -15.900 35.596 7.107 1.00 38.69 331 GLU A C 1
ATOM 2512 O O . GLU A 1 331 ? -15.452 36.660 7.559 1.00 38.69 331 GLU A O 1
ATOM 2517 N N . PRO A 1 332 ? -16.496 35.559 5.901 1.00 39.47 332 PRO A N 1
ATOM 2518 C CA . PRO A 1 332 ? -16.752 36.772 5.153 1.00 39.47 332 PRO A CA 1
ATOM 2519 C C . PRO A 1 332 ? -17.791 37.579 5.932 1.00 39.47 332 PRO A C 1
ATOM 2521 O O . PRO A 1 332 ? -18.981 37.272 5.930 1.00 39.47 332 PRO A O 1
ATOM 2524 N N . VAL A 1 333 ? -17.330 38.624 6.616 1.00 44.41 333 VAL A N 1
ATOM 2525 C CA . VAL A 1 333 ? -18.185 39.621 7.261 1.00 44.41 333 VAL A CA 1
ATOM 2526 C C . VAL A 1 333 ? -19.093 40.222 6.190 1.00 44.41 333 VAL A C 1
ATOM 2528 O O . VAL A 1 333 ? -18.668 41.032 5.363 1.00 44.41 333 VAL A O 1
ATOM 2531 N N . VAL A 1 334 ? -20.356 39.799 6.186 1.00 42.69 334 VAL A N 1
ATOM 2532 C CA . VAL A 1 334 ? -21.404 40.387 5.358 1.00 42.69 334 VAL A CA 1
ATOM 2533 C C . VAL A 1 334 ? -21.609 41.819 5.844 1.00 42.69 334 VAL A C 1
ATOM 2535 O O . VAL A 1 334 ? -22.176 42.065 6.908 1.00 42.69 334 VAL A O 1
ATOM 2538 N N . ALA A 1 335 ? -21.109 42.778 5.067 1.00 41.16 335 ALA A N 1
ATOM 2539 C CA . ALA A 1 335 ? -21.341 44.193 5.295 1.00 41.16 335 ALA A CA 1
ATOM 2540 C C . ALA A 1 335 ? -22.835 44.498 5.099 1.00 41.16 335 ALA A C 1
ATOM 2542 O O . ALA A 1 335 ? -23.322 44.623 3.975 1.00 41.16 335 ALA A O 1
ATOM 2543 N N . VAL A 1 336 ? -23.572 44.613 6.203 1.00 44.66 336 VAL A N 1
ATOM 2544 C CA . VAL A 1 336 ? -24.938 45.138 6.199 1.00 44.66 336 VAL A CA 1
ATOM 2545 C C . VAL A 1 336 ? -24.864 46.636 5.905 1.00 44.66 336 VAL A C 1
ATOM 2547 O O . VAL A 1 336 ? -24.387 47.426 6.720 1.00 44.66 336 VAL A O 1
ATOM 2550 N N . ALA A 1 337 ? -25.313 47.024 4.712 1.00 44.69 337 ALA A N 1
ATOM 2551 C CA . ALA A 1 337 ? -25.493 48.420 4.335 1.00 44.69 337 ALA A CA 1
ATOM 2552 C C . ALA A 1 337 ? -26.570 49.079 5.225 1.00 44.69 337 ALA A C 1
ATOM 2554 O O . ALA A 1 337 ? -27.604 48.455 5.485 1.00 44.69 337 ALA A O 1
ATOM 2555 N N . PRO A 1 338 ? -26.376 50.327 5.688 1.00 43.69 338 PRO A N 1
ATOM 2556 C CA . PRO A 1 338 ? -27.378 51.012 6.492 1.00 43.69 338 PRO A CA 1
ATOM 2557 C C . PRO A 1 338 ? -28.608 51.358 5.643 1.00 43.69 338 PRO A C 1
ATOM 2559 O O . PRO A 1 338 ? -28.508 51.969 4.578 1.00 43.69 338 PRO A O 1
ATOM 2562 N N . VAL A 1 339 ? -29.772 50.951 6.147 1.00 43.19 339 VAL A N 1
ATOM 2563 C CA . VAL A 1 339 ? -31.099 51.266 5.612 1.00 43.19 339 VAL A CA 1
ATOM 2564 C C . VAL A 1 339 ? -31.342 52.769 5.747 1.00 43.19 339 VAL A C 1
ATOM 2566 O O . VAL A 1 339 ? -31.342 53.306 6.852 1.00 43.19 339 VAL A O 1
ATOM 2569 N N . ALA A 1 340 ? -31.546 53.447 4.618 1.00 44.91 340 ALA A N 1
ATOM 2570 C CA . ALA A 1 340 ? -32.059 54.808 4.595 1.00 44.91 340 ALA A CA 1
ATOM 2571 C C . ALA A 1 340 ? -33.546 54.785 4.983 1.00 44.91 340 ALA A C 1
ATOM 2573 O O . ALA A 1 340 ? -34.367 54.189 4.283 1.00 44.91 340 ALA A O 1
ATOM 2574 N N . GLU A 1 341 ? -33.878 55.428 6.102 1.00 44.97 341 GLU A N 1
ATOM 2575 C CA . GLU A 1 341 ? -35.252 55.761 6.469 1.00 44.97 341 GLU A CA 1
ATOM 2576 C C . GLU A 1 341 ? -35.865 56.623 5.358 1.00 44.97 341 GLU A C 1
ATOM 2578 O O . GLU A 1 341 ? -35.371 57.705 5.039 1.00 44.97 341 GLU A O 1
ATOM 2583 N N . SER A 1 342 ? -36.936 56.117 4.744 1.00 43.44 342 SER A N 1
ATOM 2584 C CA . SER A 1 342 ? -37.842 56.929 3.938 1.00 43.44 342 SER A CA 1
ATOM 2585 C C . SER A 1 342 ? -39.113 57.143 4.748 1.00 43.44 342 SER A C 1
ATOM 2587 O O . SER A 1 342 ? -39.838 56.201 5.065 1.00 43.44 342 SER A O 1
ATOM 2589 N N . ASP A 1 343 ? -39.314 58.404 5.120 1.00 42.81 343 ASP A N 1
ATOM 2590 C CA . ASP A 1 343 ? -40.534 58.947 5.702 1.00 42.81 343 ASP A CA 1
ATOM 2591 C C . ASP A 1 343 ? -41.753 58.605 4.835 1.00 42.81 343 ASP A C 1
ATOM 2593 O O . ASP A 1 343 ? -41.768 58.853 3.625 1.00 42.81 343 ASP A O 1
ATOM 2597 N N . ALA A 1 344 ? -42.804 58.101 5.481 1.00 47.50 344 ALA A N 1
ATOM 2598 C CA . ALA A 1 344 ? -44.141 58.020 4.917 1.00 47.50 344 ALA A CA 1
ATOM 2599 C C . ALA A 1 344 ? -45.010 59.176 5.447 1.00 47.50 344 ALA A C 1
ATOM 2601 O O . ALA A 1 344 ? -45.341 59.233 6.628 1.00 47.50 344 ALA A O 1
ATOM 2602 N N . GLU A 1 345 ? -45.375 60.055 4.511 1.00 47.50 345 GLU A N 1
ATOM 2603 C CA . GLU A 1 345 ? -46.628 60.817 4.390 1.00 47.50 345 GLU A CA 1
ATOM 2604 C C . GLU A 1 345 ? -47.138 61.683 5.559 1.00 47.50 345 GLU A C 1
ATOM 2606 O O . GLU A 1 345 ? -47.739 61.207 6.526 1.00 47.50 345 GLU A O 1
ATOM 2611 N N . ARG A 1 346 ? -47.144 63.003 5.308 1.00 39.94 346 ARG A N 1
ATOM 2612 C CA . ARG A 1 346 ? -48.399 63.771 5.225 1.00 39.94 346 ARG A CA 1
ATOM 2613 C C . ARG A 1 346 ? -48.302 65.014 4.353 1.00 39.94 346 ARG A C 1
ATOM 2615 O O . ARG A 1 346 ? -47.263 65.703 4.424 1.00 39.94 346 ARG A O 1
#

Sequence (346 aa):
HALLAQALDPSATGLIKSDGQHTLSVTELNTATEQLAREAEQPDVSSPDDEIVEIFLEEAVDILDSAGQALQRWLADPENPAPLSSLQRDLHTLKGGARMAEVAEVGDLAHELENLYEGLIDRRISFSAALADLLHKSHDHLAVLLEQLYRHEALSDPSALIAALGSWRHIDTAKPDASALAQASEEPPEHDTELREIFLEEGFDIIESSGAALVRWQADPHNMLEVENLLRDLHTLKGGARMVEIAPIGDLAHELETLYEGLSTGSMQPDSLMIGLLQSGHDVLADMLDAVRTDKPMPDATLLIDKIRALASLEPGARVAVASTLESAPEPVVAVAPVAESDAER

Foldseek 3Di:
DPPPVVVPPPVPPPPDDDDDDDPQDPVNVVVVVVVVVVVVPPPPPQDPLNVLLVVLLVVLVVLLVQLVVLLVVCVVPVVDLVSLVSNLVSLVSNLVSCLSSVVCQLNLLSVLSNVLSVCSLLVVFDDDPVVSVLNVVSSVLSVVQSVCSVVVHDRDHCVVSSVVSVVRNVPSVDDDDPPDDPDDDDDPPPVLVVLLVVLLVLLVVLLVQLVVLLVVCVVPVVPLVSLVSNLVSLVVNLVSCSVSSVVVLNLLSVLLNLLSVCSNSVVDDDDPLSSVLNVVSSVLSVQQSVCSVVVHDRDDCPVSSVSSVVVSPDHPVVVVVVSVVVVPDDDPPDPDDDDDDDDDDD